Protein AF-A0AAW8KDR7-F1 (afdb_monomer_lite)

pLDDT: mean 73.42, std 15.14, range [41.62, 95.06]

Structure (mmCIF, N/CA/C/O backbone):
data_AF-A0AAW8KDR7-F1
#
_entry.id   AF-A0AAW8KDR7-F1
#
loop_
_atom_site.group_PDB
_atom_site.id
_atom_site.type_symbol
_atom_site.label_atom_id
_atom_site.label_alt_id
_atom_site.label_comp_id
_atom_site.label_asym_id
_atom_site.label_entity_id
_atom_site.label_seq_id
_atom_site.pdbx_PDB_ins_code
_atom_site.Cartn_x
_atom_site.Cartn_y
_atom_site.Cartn_z
_atom_site.occupancy
_atom_site.B_iso_or_equiv
_atom_site.auth_seq_id
_atom_site.auth_comp_id
_atom_site.auth_asym_id
_atom_site.auth_atom_id
_atom_site.pdbx_PDB_model_num
ATOM 1 N N . MET A 1 1 ? 101.278 34.248 -108.897 1.00 68.44 1 MET A N 1
ATOM 2 C CA . MET A 1 1 ? 100.490 33.027 -108.582 1.00 68.44 1 MET A CA 1
ATOM 3 C C . MET A 1 1 ? 100.669 32.519 -107.142 1.00 68.44 1 MET A C 1
ATOM 5 O O . MET A 1 1 ? 99.723 31.972 -106.592 1.00 68.44 1 MET A O 1
ATOM 9 N N . PHE A 1 2 ? 101.834 32.709 -106.505 1.00 77.62 2 PHE A N 1
ATOM 10 C CA . PHE A 1 2 ? 102.120 32.201 -105.149 1.00 77.62 2 PHE A CA 1
ATOM 11 C C . PHE A 1 2 ? 101.282 32.845 -104.025 1.00 77.62 2 PHE A C 1
ATOM 13 O O . PHE A 1 2 ? 100.829 32.147 -103.120 1.00 77.62 2 PHE A O 1
ATOM 20 N N . LEU A 1 3 ? 101.022 34.157 -104.097 1.00 79.62 3 LEU A N 1
ATOM 21 C CA . LEU A 1 3 ? 100.230 34.860 -103.078 1.00 79.62 3 LEU A CA 1
ATOM 22 C C . LEU A 1 3 ? 98.760 34.416 -103.072 1.00 79.62 3 LEU A C 1
ATOM 24 O O . LEU A 1 3 ? 98.174 34.252 -102.009 1.00 79.62 3 LEU A O 1
ATOM 28 N N . LEU A 1 4 ? 98.187 34.146 -104.250 1.00 81.69 4 LEU A N 1
ATOM 29 C CA . LEU A 1 4 ? 96.793 33.717 -104.371 1.00 81.69 4 LEU A CA 1
ATOM 30 C C . LEU A 1 4 ? 96.577 32.315 -103.779 1.00 81.69 4 LEU A C 1
ATOM 32 O O . LEU A 1 4 ? 95.593 32.088 -103.090 1.00 81.69 4 LEU A O 1
ATOM 36 N N . LYS A 1 5 ? 97.533 31.394 -103.970 1.00 83.44 5 LYS A N 1
ATOM 37 C CA . LYS A 1 5 ? 97.490 30.059 -103.347 1.00 83.44 5 LYS A CA 1
ATOM 38 C C . LYS A 1 5 ? 97.593 30.118 -101.822 1.00 83.44 5 LYS A C 1
ATOM 40 O O . LYS A 1 5 ? 96.874 29.390 -101.147 1.00 83.44 5 LYS A O 1
ATOM 45 N N . ASN A 1 6 ? 98.449 30.991 -101.286 1.00 86.50 6 ASN A N 1
ATOM 46 C CA . ASN A 1 6 ? 98.554 31.186 -99.837 1.00 86.50 6 ASN A CA 1
ATOM 47 C C . ASN A 1 6 ? 97.270 31.780 -99.255 1.00 86.50 6 ASN A C 1
ATOM 49 O O . ASN A 1 6 ? 96.796 31.307 -98.229 1.00 86.50 6 ASN A O 1
ATOM 53 N N . LEU A 1 7 ? 96.670 32.755 -99.942 1.00 88.50 7 LEU A N 1
ATOM 54 C CA . LEU A 1 7 ? 95.402 33.340 -99.519 1.00 88.50 7 LEU A CA 1
ATOM 55 C C . LEU A 1 7 ? 94.280 32.295 -99.498 1.00 88.50 7 LEU A C 1
ATOM 57 O O . LEU A 1 7 ? 93.575 32.183 -98.502 1.00 88.50 7 LEU A O 1
ATOM 61 N N . VAL A 1 8 ? 94.164 31.484 -100.554 1.00 88.62 8 VAL A N 1
ATOM 62 C CA . VAL A 1 8 ? 93.176 30.397 -100.621 1.00 88.62 8 VAL A CA 1
ATOM 63 C C . VAL A 1 8 ? 93.403 29.381 -99.502 1.00 88.62 8 VAL A C 1
ATOM 65 O O . VAL A 1 8 ? 92.456 29.020 -98.816 1.00 88.62 8 VAL A O 1
ATOM 68 N N . SER A 1 9 ? 94.649 28.970 -99.252 1.00 87.75 9 SER A N 1
ATOM 69 C CA . SER A 1 9 ? 94.956 28.013 -98.184 1.00 87.75 9 SER A CA 1
ATOM 70 C C . SER A 1 9 ? 94.654 28.564 -96.787 1.00 87.75 9 SER A C 1
ATOM 72 O O . SER A 1 9 ? 94.147 27.824 -95.945 1.00 87.75 9 SER A O 1
ATOM 74 N N . SER A 1 10 ? 94.946 29.844 -96.533 1.00 89.81 10 SER A N 1
ATOM 75 C CA . SER A 1 10 ? 94.610 30.500 -95.265 1.00 89.81 10 SER A CA 1
ATOM 76 C C . SER A 1 10 ? 93.103 30.620 -95.076 1.00 89.81 10 SER A C 1
ATOM 78 O O . SER A 1 10 ? 92.618 30.348 -93.984 1.00 89.81 10 SER A O 1
ATOM 80 N N . ILE A 1 11 ? 92.354 30.960 -96.131 1.00 89.50 11 ILE A N 1
ATOM 81 C CA . ILE A 1 11 ? 90.888 31.016 -96.081 1.00 89.50 11 ILE A CA 1
ATOM 82 C C . ILE A 1 11 ? 90.319 29.629 -95.770 1.00 89.50 11 ILE A C 1
ATOM 84 O O . ILE A 1 11 ? 89.535 29.507 -94.837 1.00 89.50 11 ILE A O 1
ATOM 88 N N . THR A 1 12 ? 90.773 28.576 -96.457 1.00 85.06 12 THR A N 1
ATOM 89 C CA . THR A 1 12 ? 90.331 27.198 -96.187 1.00 85.06 12 THR A CA 1
ATOM 90 C C . THR A 1 12 ? 90.602 26.784 -94.743 1.00 85.06 12 THR A C 1
ATOM 92 O O . THR A 1 12 ? 89.743 26.178 -94.105 1.00 85.06 12 THR A O 1
ATOM 95 N N . LYS A 1 13 ? 91.775 27.137 -94.204 1.00 83.62 13 LYS A N 1
ATOM 96 C CA . LYS A 1 13 ? 92.149 26.804 -92.828 1.00 83.62 13 LYS A CA 1
ATOM 97 C C . LYS A 1 13 ? 91.305 27.559 -91.801 1.00 83.62 13 LYS A C 1
ATOM 99 O O . LYS A 1 13 ? 90.824 26.951 -90.856 1.00 83.62 13 LYS A O 1
ATOM 104 N N . VAL A 1 14 ? 91.049 28.847 -92.030 1.00 83.75 14 VAL A N 1
ATOM 105 C CA . VAL A 1 14 ? 90.146 29.651 -91.191 1.00 83.75 14 VAL A CA 1
ATOM 106 C C . VAL A 1 14 ? 88.727 29.083 -91.226 1.00 83.75 14 VAL A C 1
ATOM 108 O O . VAL A 1 14 ? 88.097 28.958 -90.182 1.00 83.75 14 VAL A O 1
ATOM 111 N N . THR A 1 15 ? 88.230 28.674 -92.395 1.00 73.06 15 THR A N 1
ATOM 112 C CA . THR A 1 15 ? 86.915 28.027 -92.516 1.00 73.06 15 THR A CA 1
ATOM 113 C C . THR A 1 15 ? 86.854 26.707 -91.745 1.00 73.06 15 THR A C 1
ATOM 115 O O . THR A 1 15 ? 85.858 26.438 -91.078 1.00 73.06 15 THR A O 1
ATOM 118 N N . GLN A 1 16 ? 87.915 25.902 -91.797 1.00 74.44 16 GLN A N 1
ATOM 119 C CA . GLN A 1 16 ? 87.994 24.635 -91.074 1.00 74.44 16 GLN A CA 1
ATOM 120 C C . GLN A 1 16 ? 88.066 24.840 -89.552 1.00 74.44 16 GLN A C 1
ATOM 122 O O . GLN A 1 16 ? 87.340 24.180 -88.811 1.00 74.44 16 GLN A O 1
ATOM 127 N N . ASP A 1 17 ? 88.879 25.791 -89.090 1.00 70.31 17 ASP A N 1
ATOM 128 C CA . ASP A 1 17 ? 89.024 26.102 -87.665 1.00 70.31 17 ASP A CA 1
ATOM 129 C C . ASP A 1 17 ? 87.724 26.685 -87.082 1.00 70.31 17 ASP A C 1
ATOM 131 O O . ASP A 1 17 ? 87.308 26.286 -85.994 1.00 70.31 17 ASP A O 1
ATOM 135 N N . LEU A 1 18 ? 87.015 27.549 -87.824 1.00 71.25 18 LEU A N 1
ATOM 136 C CA . LEU A 1 18 ? 85.679 28.015 -87.424 1.00 71.25 18 LEU A CA 1
ATOM 137 C C . LEU A 1 18 ? 84.661 26.867 -87.377 1.00 71.25 18 LEU A C 1
ATOM 139 O O . LEU A 1 18 ? 83.824 26.840 -86.476 1.00 71.25 18 LEU A O 1
ATOM 143 N N . GLY A 1 19 ? 84.747 25.906 -88.302 1.00 62.03 19 GLY A N 1
ATOM 144 C CA . GLY A 1 19 ? 83.915 24.701 -88.282 1.00 62.03 19 GLY A CA 1
ATOM 145 C C . GLY A 1 19 ? 84.126 23.854 -87.023 1.00 62.03 19 GLY A C 1
ATOM 146 O O . GLY A 1 19 ? 83.160 23.372 -86.435 1.00 62.03 19 GLY A O 1
ATOM 147 N N . ASN A 1 20 ? 85.371 23.733 -86.556 1.00 56.41 20 ASN A N 1
ATOM 148 C CA . ASN A 1 20 ? 85.701 22.968 -85.353 1.00 56.41 20 ASN A CA 1
ATOM 149 C C . ASN A 1 20 ? 85.294 23.672 -84.046 1.00 56.41 20 ASN A C 1
ATOM 151 O O . ASN A 1 20 ? 84.849 23.000 -83.119 1.00 56.41 20 ASN A O 1
ATOM 155 N N . VAL A 1 21 ? 85.407 25.003 -83.953 1.00 55.41 21 VAL A N 1
ATOM 156 C CA . VAL A 1 21 ? 85.042 25.770 -82.739 1.00 55.41 21 VAL A CA 1
ATOM 157 C C . VAL A 1 21 ? 83.536 25.737 -82.453 1.00 55.41 21 VAL A C 1
ATOM 159 O O . VAL A 1 21 ? 83.127 25.839 -81.301 1.00 55.41 21 VAL A O 1
ATOM 162 N N . VAL A 1 22 ? 82.700 25.551 -83.476 1.00 57.41 22 VAL A N 1
ATOM 163 C CA . VAL A 1 22 ? 81.239 25.450 -83.320 1.00 57.41 22 VAL A CA 1
ATOM 164 C C . VAL A 1 22 ? 80.814 24.084 -82.755 1.00 57.41 22 VAL A C 1
ATOM 166 O O . VAL A 1 22 ? 79.750 23.969 -82.156 1.00 57.41 22 VAL A O 1
ATOM 169 N N . SER A 1 23 ? 81.662 23.055 -82.838 1.00 48.25 23 SER A N 1
ATOM 170 C CA . SER A 1 23 ? 81.393 21.724 -82.279 1.00 48.25 23 SER A CA 1
ATOM 171 C C . SER A 1 23 ? 81.908 21.591 -80.838 1.00 48.25 23 SER A C 1
ATOM 173 O O . SER A 1 23 ? 82.815 20.804 -80.560 1.00 48.25 23 SER A O 1
ATOM 175 N N . VAL A 1 24 ? 81.332 22.334 -79.892 1.00 45.00 24 VAL A N 1
ATOM 176 C CA . VAL A 1 24 ? 81.567 22.089 -78.457 1.00 45.00 24 VAL A CA 1
ATOM 177 C C . VAL A 1 24 ? 80.438 21.216 -77.918 1.00 45.00 24 VAL A C 1
ATOM 179 O O . VAL A 1 24 ? 79.283 21.620 -77.950 1.00 45.00 24 VAL A O 1
ATOM 182 N N . ASN A 1 25 ? 80.772 20.026 -77.415 1.00 45.34 25 ASN A N 1
ATOM 183 C CA . ASN A 1 25 ? 79.842 19.110 -76.751 1.00 45.34 25 ASN A CA 1
ATOM 184 C C . ASN A 1 25 ? 79.802 19.435 -75.243 1.00 45.34 25 ASN A C 1
ATOM 186 O O . ASN A 1 25 ? 80.758 19.089 -74.541 1.00 45.34 25 ASN A O 1
ATOM 190 N N . PRO A 1 26 ? 78.766 20.110 -74.705 1.00 46.59 26 PRO A N 1
ATOM 191 C CA . PRO A 1 26 ? 78.724 20.419 -73.286 1.00 46.59 26 PRO A CA 1
ATOM 192 C C . PRO A 1 26 ? 78.285 19.170 -72.512 1.00 46.59 26 PRO A C 1
ATOM 194 O O . PRO A 1 26 ? 77.205 18.627 -72.729 1.00 46.59 26 PRO A O 1
ATOM 197 N N . VAL A 1 27 ? 79.127 18.699 -71.594 1.00 41.62 27 VAL A N 1
ATOM 198 C CA . VAL A 1 27 ? 78.755 17.632 -70.657 1.00 41.62 27 VAL A CA 1
ATOM 199 C C . VAL A 1 27 ? 77.904 18.249 -69.547 1.00 41.62 27 VAL A C 1
ATOM 201 O O . VAL A 1 27 ? 78.401 19.076 -68.786 1.00 41.62 27 VAL A O 1
ATOM 204 N N . VAL A 1 28 ? 76.635 17.839 -69.434 1.00 43.94 28 VAL A N 1
ATOM 205 C CA . VAL A 1 28 ? 75.746 18.253 -68.335 1.00 43.94 28 VAL A CA 1
ATOM 206 C C . VAL A 1 28 ? 75.174 17.018 -67.634 1.00 43.94 28 VAL A C 1
ATOM 208 O O . VAL A 1 28 ? 74.498 16.192 -68.243 1.00 43.94 28 VAL A O 1
ATOM 211 N N . ASN A 1 29 ? 75.488 16.885 -66.345 1.00 47.62 29 ASN A N 1
ATOM 212 C CA . ASN A 1 29 ? 75.158 15.743 -65.493 1.00 47.62 29 ASN A CA 1
ATOM 213 C C . ASN A 1 29 ? 73.742 15.881 -64.900 1.00 47.62 29 ASN A C 1
ATOM 215 O O . ASN A 1 29 ? 73.567 16.380 -63.792 1.00 47.62 29 ASN A O 1
ATOM 219 N N . THR A 1 30 ? 72.731 15.445 -65.648 1.00 45.31 30 THR A N 1
ATOM 220 C CA . THR A 1 30 ? 71.416 15.035 -65.120 1.00 45.31 30 THR A CA 1
ATOM 221 C C . THR A 1 30 ? 71.080 13.709 -65.800 1.00 45.31 30 THR A C 1
ATOM 223 O O . THR A 1 30 ? 71.469 13.533 -66.949 1.00 45.31 30 THR A O 1
ATOM 226 N N . GLY A 1 31 ? 70.452 12.754 -65.106 1.00 55.31 31 GLY A N 1
ATOM 227 C CA . GLY A 1 31 ? 70.356 11.320 -65.459 1.00 55.31 31 GLY A CA 1
ATOM 228 C C . GLY A 1 31 ? 69.758 10.911 -66.822 1.00 55.31 31 GLY A C 1
ATOM 229 O O . GLY A 1 31 ? 69.435 9.744 -67.016 1.00 55.31 31 GLY A O 1
ATOM 230 N N . SER A 1 32 ? 69.615 11.821 -67.783 1.00 49.91 32 SER A N 1
ATOM 231 C CA . SER A 1 32 ? 69.577 11.542 -69.220 1.00 49.91 32 SER A CA 1
ATOM 232 C C . SER A 1 32 ? 70.254 12.703 -69.968 1.00 49.91 32 SER A C 1
ATOM 234 O O . SER A 1 32 ? 69.890 13.856 -69.731 1.00 49.91 32 SER A O 1
ATOM 236 N N . PRO A 1 33 ? 71.249 12.450 -70.841 1.00 45.38 33 PRO A N 1
ATOM 237 C CA . PRO A 1 33 ? 71.957 13.518 -71.537 1.00 45.38 33 PRO A CA 1
ATOM 238 C C . PRO A 1 33 ? 71.011 14.258 -72.491 1.00 45.38 33 PRO A C 1
ATOM 240 O O . PRO A 1 33 ? 70.415 13.656 -73.384 1.00 45.38 33 PRO A O 1
ATOM 243 N N . VAL A 1 34 ? 70.900 15.579 -72.329 1.00 52.47 34 VAL A N 1
ATOM 244 C CA . VAL A 1 34 ? 70.293 16.447 -73.344 1.00 52.47 34 VAL A CA 1
ATOM 245 C C . VAL A 1 34 ? 71.303 16.562 -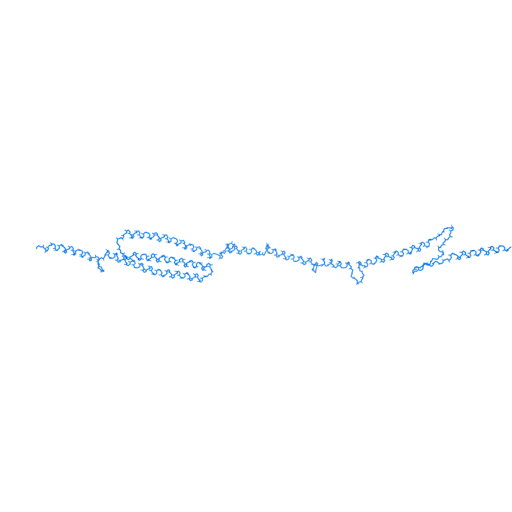74.480 1.00 52.47 34 VAL A C 1
ATOM 247 O O . VAL A 1 34 ? 72.298 17.275 -74.369 1.00 52.47 34 VAL A O 1
ATOM 250 N N . ASN A 1 35 ? 71.074 15.822 -75.562 1.00 50.62 35 ASN A N 1
ATOM 251 C CA . ASN A 1 35 ? 71.860 15.954 -76.780 1.00 50.62 35 ASN A CA 1
ATOM 252 C C . ASN A 1 35 ? 71.531 17.307 -77.429 1.00 50.62 35 ASN A C 1
ATOM 254 O O . ASN A 1 35 ? 70.526 17.437 -78.127 1.00 50.62 35 ASN A O 1
ATOM 258 N N . VAL A 1 36 ? 72.336 18.335 -77.152 1.00 50.62 36 VAL A N 1
ATOM 259 C CA . VAL A 1 36 ? 72.224 19.622 -77.841 1.00 50.62 36 VAL A CA 1
ATOM 260 C C . VAL A 1 36 ? 72.941 19.487 -79.173 1.00 50.62 36 VAL A C 1
ATOM 262 O O . VAL A 1 36 ? 74.154 19.662 -79.267 1.00 50.62 36 VAL A O 1
ATOM 265 N N . ASN A 1 37 ? 72.186 19.141 -80.209 1.00 49.75 37 ASN A N 1
ATOM 266 C CA . ASN A 1 37 ? 72.717 19.136 -81.555 1.00 49.75 37 ASN A CA 1
ATOM 267 C C . ASN A 1 37 ? 72.908 20.590 -82.015 1.00 49.75 37 ASN A C 1
ATOM 269 O O . ASN A 1 37 ? 71.945 21.346 -82.137 1.00 49.75 37 ASN A O 1
ATOM 273 N N . VAL A 1 38 ? 74.151 21.001 -82.276 1.00 49.62 38 VAL A N 1
ATOM 274 C CA . VAL A 1 38 ? 74.481 22.378 -82.698 1.00 49.62 38 VAL A CA 1
ATOM 275 C C . VAL A 1 38 ? 73.825 22.745 -84.041 1.00 49.62 38 VAL A C 1
ATOM 277 O O . VAL A 1 38 ? 73.702 23.922 -84.369 1.00 49.62 38 VAL A O 1
ATOM 280 N N . SER A 1 39 ? 73.311 21.759 -84.788 1.00 52.19 39 SER A N 1
ATOM 281 C CA . SER A 1 39 ? 72.479 21.976 -85.981 1.00 52.19 39 SER A CA 1
ATOM 282 C C . SER A 1 39 ? 71.243 22.848 -85.735 1.00 52.19 39 SER A C 1
ATOM 284 O O . SER A 1 39 ? 70.775 23.494 -86.669 1.00 52.19 39 SER A O 1
ATOM 286 N N . ASP A 1 40 ? 70.720 22.885 -84.506 1.00 45.69 40 ASP A N 1
ATOM 287 C CA . ASP A 1 40 ? 69.496 23.627 -84.179 1.00 45.69 40 ASP A CA 1
ATOM 288 C C . ASP A 1 40 ? 69.758 25.123 -83.907 1.00 45.69 40 ASP A C 1
ATOM 290 O O . ASP A 1 40 ? 68.819 25.906 -83.750 1.00 45.69 40 ASP A O 1
ATOM 294 N N . ILE A 1 41 ? 71.030 25.545 -83.875 1.00 52.69 41 ILE A N 1
ATOM 295 C CA . ILE A 1 41 ? 71.443 26.941 -83.696 1.00 52.69 41 ILE A CA 1
ATOM 296 C C . ILE A 1 41 ? 71.668 27.567 -85.076 1.00 52.69 41 ILE A C 1
ATOM 298 O O . ILE A 1 41 ? 72.771 27.574 -85.620 1.00 52.69 41 ILE A O 1
ATOM 302 N N . ASN A 1 42 ? 70.605 28.123 -85.655 1.00 51.75 42 ASN A N 1
ATOM 303 C CA . ASN A 1 42 ? 70.709 28.885 -86.898 1.00 51.75 42 ASN A CA 1
ATOM 304 C C . ASN A 1 42 ? 71.230 30.302 -86.599 1.00 51.75 42 ASN A C 1
ATOM 306 O O . ASN A 1 42 ? 70.516 31.114 -86.001 1.00 51.75 42 ASN A O 1
ATOM 310 N N . ILE A 1 43 ? 72.468 30.598 -87.003 1.00 54.03 43 ILE A N 1
ATOM 311 C CA . ILE A 1 43 ? 73.058 31.940 -86.916 1.00 54.03 43 ILE A CA 1
ATOM 312 C C . ILE A 1 43 ? 72.895 32.615 -88.278 1.00 54.03 43 ILE A C 1
ATOM 314 O O . ILE A 1 43 ? 73.787 32.581 -89.123 1.00 54.03 43 ILE A O 1
ATOM 318 N N . ALA A 1 44 ? 71.741 33.245 -88.486 1.00 47.34 44 ALA A N 1
ATOM 319 C CA . ALA A 1 44 ? 71.528 34.144 -89.610 1.00 47.34 44 ALA A CA 1
ATOM 320 C C . ALA A 1 44 ? 71.613 35.596 -89.109 1.00 47.34 44 ALA A C 1
ATOM 322 O O . ALA A 1 44 ? 70.863 36.019 -88.231 1.00 47.34 44 ALA A O 1
ATOM 323 N N . ASN A 1 45 ? 72.541 36.365 -89.678 1.00 47.53 45 ASN A N 1
ATOM 324 C CA . ASN A 1 45 ? 72.576 37.832 -89.625 1.00 47.53 45 ASN A CA 1
ATOM 325 C C . ASN A 1 45 ? 72.749 38.450 -88.219 1.00 47.53 45 ASN A C 1
ATOM 327 O O . ASN A 1 45 ? 72.255 39.544 -87.957 1.00 47.53 45 ASN A O 1
ATOM 331 N N . GLY A 1 46 ? 73.467 37.770 -87.317 1.00 48.41 46 GLY A N 1
ATOM 332 C CA . GLY A 1 46 ? 73.755 38.272 -85.965 1.00 48.41 46 GLY A CA 1
ATOM 333 C C . GLY A 1 46 ? 72.653 38.010 -84.935 1.00 48.41 46 GLY A C 1
ATOM 334 O O . GLY A 1 46 ? 72.796 38.425 -83.789 1.00 48.41 46 GLY A O 1
ATOM 335 N N . ASN A 1 47 ? 71.592 37.287 -85.310 1.00 46.44 47 ASN A N 1
ATOM 336 C CA . ASN A 1 47 ? 70.534 36.880 -84.393 1.00 46.44 47 ASN A CA 1
ATOM 337 C C . ASN A 1 47 ? 70.588 35.357 -84.188 1.00 46.44 47 ASN A C 1
ATOM 339 O O . ASN A 1 47 ? 70.412 34.585 -85.130 1.00 46.44 47 ASN A O 1
ATOM 343 N N . VAL A 1 48 ? 70.867 34.915 -82.960 1.00 53.81 48 VAL A N 1
ATOM 344 C CA . VAL A 1 48 ? 70.902 33.488 -82.601 1.00 53.81 48 VAL A CA 1
ATOM 345 C C . VAL A 1 48 ? 69.463 32.989 -82.452 1.00 53.81 48 VAL A C 1
ATOM 347 O O . VAL A 1 48 ? 68.763 33.406 -81.530 1.00 53.81 48 VAL A O 1
ATOM 350 N N . SER A 1 49 ? 69.002 32.090 -83.328 1.00 54.31 49 SER A N 1
ATOM 351 C CA . SER A 1 49 ? 67.700 31.432 -83.139 1.00 54.31 49 SER A CA 1
ATOM 352 C C . SER A 1 49 ? 67.834 30.308 -82.108 1.00 54.31 49 SER A C 1
ATOM 354 O O . SER A 1 49 ? 68.274 29.210 -82.427 1.00 54.31 49 SER A O 1
ATOM 356 N N . THR A 1 50 ? 67.464 30.579 -80.855 1.00 56.56 50 THR A N 1
ATOM 357 C CA . THR A 1 50 ? 67.473 29.607 -79.741 1.00 56.56 50 THR A CA 1
ATOM 358 C C . THR A 1 50 ? 66.168 28.812 -79.622 1.00 56.56 50 THR A C 1
ATOM 360 O O . THR A 1 50 ? 65.944 28.135 -78.621 1.00 56.56 50 THR A O 1
ATOM 363 N N . SER A 1 51 ? 65.292 28.880 -80.630 1.00 58.16 51 SER A N 1
ATOM 364 C CA . SER A 1 51 ? 63.936 28.305 -80.602 1.00 58.16 51 SER A CA 1
ATOM 365 C C . SER A 1 51 ? 63.904 26.800 -80.296 1.00 58.16 51 SER A C 1
ATOM 367 O O . SER A 1 51 ? 63.074 26.368 -79.497 1.00 58.16 51 SER A O 1
ATOM 369 N N . GLY A 1 52 ? 64.846 26.014 -80.834 1.00 63.94 52 GLY A N 1
ATOM 370 C CA . GLY A 1 52 ? 64.986 24.585 -80.519 1.00 63.94 52 GLY A CA 1
ATOM 371 C C . GLY A 1 52 ? 65.414 24.316 -79.069 1.00 63.94 52 GLY A C 1
ATOM 372 O O . GLY A 1 52 ? 64.862 23.439 -78.405 1.00 63.94 52 GLY A O 1
ATOM 373 N N . LEU A 1 53 ? 66.327 25.132 -78.526 1.00 67.62 53 LEU A N 1
ATOM 374 C CA . LEU A 1 53 ? 66.751 25.046 -77.121 1.00 67.62 53 LEU A CA 1
ATOM 375 C C . LEU A 1 53 ? 65.614 25.428 -76.173 1.00 67.62 53 LEU A C 1
ATOM 377 O O . LEU A 1 53 ? 65.372 24.739 -75.184 1.00 67.62 53 LEU A O 1
ATOM 381 N N . LEU A 1 54 ? 64.889 26.499 -76.504 1.00 75.44 54 LEU A N 1
ATOM 382 C CA . LEU A 1 54 ? 63.724 26.947 -75.750 1.00 75.44 54 LEU A CA 1
ATOM 383 C C . LEU A 1 54 ? 62.632 25.868 -75.747 1.00 75.44 54 LEU A C 1
ATOM 385 O O . LEU A 1 54 ? 62.032 25.620 -74.707 1.00 75.44 54 LEU A O 1
ATOM 389 N N . SER A 1 55 ? 62.435 25.172 -76.872 1.00 72.69 55 SER A N 1
ATOM 390 C CA . SER A 1 55 ? 61.512 24.037 -76.989 1.00 72.69 55 SER A CA 1
ATOM 391 C C . SER A 1 55 ? 61.928 22.845 -76.117 1.00 72.69 55 SER A C 1
ATOM 393 O O . SER A 1 55 ? 61.084 22.257 -75.442 1.00 72.69 55 SER A O 1
ATOM 395 N N . ASN A 1 56 ? 63.220 22.504 -76.062 1.00 76.44 56 ASN A N 1
ATOM 396 C CA . ASN A 1 56 ? 63.718 21.410 -75.218 1.00 76.44 56 ASN A CA 1
ATOM 397 C C . ASN A 1 56 ? 63.636 21.734 -73.721 1.00 76.44 56 ASN A C 1
ATOM 399 O O . ASN A 1 56 ? 63.228 20.883 -72.927 1.00 76.44 56 ASN A O 1
ATOM 403 N N . VAL A 1 57 ? 63.982 22.963 -73.327 1.00 80.75 57 VAL A N 1
ATOM 404 C CA . VAL A 1 57 ? 63.833 23.432 -71.941 1.00 80.75 57 VAL A CA 1
ATOM 405 C C . VAL A 1 57 ? 62.360 23.450 -71.552 1.00 80.75 57 VAL A C 1
ATOM 407 O O . VAL A 1 57 ? 62.014 22.929 -70.495 1.00 80.75 57 VAL A O 1
ATOM 410 N N . LEU A 1 58 ? 61.486 23.974 -72.416 1.00 85.56 58 LEU A N 1
ATOM 411 C CA . LEU A 1 58 ? 60.048 24.001 -72.170 1.00 85.56 58 LEU A CA 1
ATOM 412 C C . LEU A 1 58 ? 59.489 22.584 -72.035 1.00 85.56 58 LEU A C 1
ATOM 414 O O . LEU A 1 58 ? 58.808 22.306 -71.060 1.00 85.56 58 LEU A O 1
ATOM 418 N N . SER A 1 59 ? 59.857 21.666 -72.930 1.00 79.81 59 SER A N 1
ATOM 419 C CA . SER A 1 59 ? 59.487 20.250 -72.834 1.00 79.81 59 SER A CA 1
ATOM 420 C C . SER A 1 59 ? 59.968 19.619 -71.521 1.00 79.81 59 SER A C 1
ATOM 422 O O . SER A 1 59 ? 59.200 18.955 -70.829 1.00 79.81 59 SER A O 1
ATOM 424 N N . THR A 1 60 ? 61.212 19.878 -71.110 1.00 84.81 60 THR A N 1
ATOM 425 C CA . THR A 1 60 ? 61.779 19.357 -69.852 1.00 84.81 60 THR A CA 1
ATOM 426 C C . THR A 1 60 ? 61.058 19.911 -68.623 1.00 84.81 60 THR A C 1
ATOM 428 O O . THR A 1 60 ? 60.719 19.151 -67.716 1.00 84.81 60 THR A O 1
ATOM 431 N N . VAL A 1 61 ? 60.780 21.218 -68.594 1.00 86.44 61 VAL A N 1
ATOM 432 C CA . VAL A 1 61 ? 60.014 21.872 -67.523 1.00 86.44 61 VAL A CA 1
ATOM 433 C C . VAL A 1 61 ? 58.590 21.331 -67.491 1.00 86.44 61 VAL A C 1
ATOM 435 O O . VAL A 1 61 ? 58.124 20.929 -66.430 1.00 86.44 61 VAL A O 1
ATOM 438 N N . THR A 1 62 ? 57.919 21.239 -68.640 1.00 86.88 62 THR A N 1
ATOM 439 C CA . THR A 1 62 ? 56.569 20.677 -68.755 1.00 86.88 62 THR A CA 1
ATOM 440 C C . THR A 1 62 ? 56.532 19.240 -68.259 1.00 86.88 62 THR A C 1
ATOM 442 O O . THR A 1 62 ? 55.647 18.904 -67.477 1.00 86.88 62 THR A O 1
ATOM 445 N N . ASN A 1 63 ? 57.500 18.404 -68.636 1.00 81.69 63 ASN A N 1
ATOM 446 C CA . ASN A 1 63 ? 57.586 17.026 -68.167 1.00 81.69 63 ASN A CA 1
ATOM 447 C C . ASN A 1 63 ? 57.845 16.964 -66.660 1.00 81.69 63 ASN A C 1
ATOM 449 O O . ASN A 1 63 ? 57.139 16.244 -65.961 1.00 81.69 63 ASN A O 1
ATOM 453 N N . THR A 1 64 ? 58.795 17.742 -66.143 1.00 85.25 64 THR A N 1
ATOM 454 C CA . THR A 1 64 ? 59.144 17.752 -64.713 1.00 85.25 64 THR A CA 1
ATOM 455 C C . THR A 1 64 ? 57.970 18.216 -63.857 1.00 85.25 64 THR A C 1
ATOM 457 O O . THR A 1 64 ? 57.616 17.551 -62.887 1.00 85.25 64 THR A O 1
ATOM 460 N N . VAL A 1 65 ? 57.329 19.323 -64.239 1.00 88.31 65 VAL A N 1
ATOM 461 C CA . VAL A 1 65 ? 56.148 19.855 -63.550 1.00 88.31 65 VAL A CA 1
ATOM 462 C C . VAL A 1 65 ? 54.990 18.869 -63.651 1.00 88.31 65 VAL A C 1
ATOM 464 O O . VAL A 1 65 ? 54.379 18.554 -62.636 1.00 88.31 65 VAL A O 1
ATOM 467 N N . SER A 1 66 ? 54.730 18.308 -64.837 1.00 87.06 66 SER A N 1
ATOM 468 C CA . SER A 1 66 ? 53.660 17.320 -65.010 1.00 87.06 66 SER A CA 1
ATOM 469 C C . SER A 1 66 ? 53.881 16.104 -64.117 1.00 87.06 66 SER A C 1
ATOM 471 O O . SER A 1 66 ? 52.964 15.717 -63.404 1.00 87.06 66 SER A O 1
ATOM 473 N N . HIS A 1 67 ? 55.085 15.531 -64.078 1.00 85.69 67 HIS A N 1
ATOM 474 C CA . HIS A 1 67 ? 55.370 14.340 -63.271 1.00 85.69 67 HIS A CA 1
ATOM 475 C C . HIS A 1 67 ? 55.375 14.632 -61.767 1.00 85.69 67 HIS A C 1
ATOM 477 O O . HIS A 1 67 ? 54.792 13.872 -60.999 1.00 85.69 67 HIS A O 1
ATOM 483 N N . ALA A 1 68 ? 55.980 15.740 -61.330 1.00 86.44 68 ALA A N 1
ATOM 484 C CA . ALA A 1 68 ? 56.026 16.095 -59.914 1.00 86.44 68 ALA A CA 1
ATOM 485 C C . ALA A 1 68 ? 54.628 16.415 -59.366 1.00 86.44 68 ALA A C 1
ATOM 487 O O . ALA A 1 68 ? 54.246 15.928 -58.303 1.00 86.44 68 ALA A O 1
ATOM 488 N N . THR A 1 69 ? 53.836 17.200 -60.101 1.00 85.25 69 THR A N 1
AT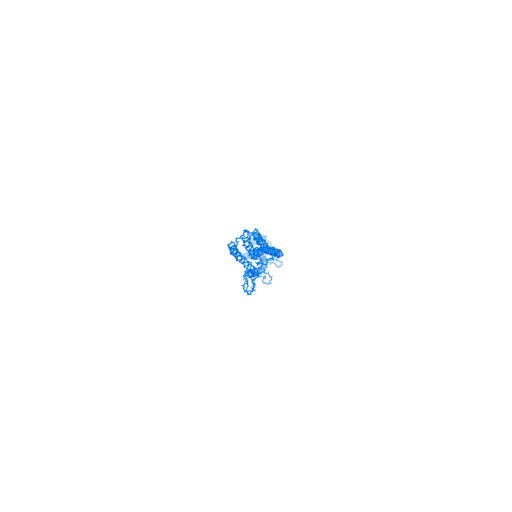OM 489 C CA . THR A 1 69 ? 52.488 17.571 -59.665 1.00 85.25 69 THR A CA 1
ATOM 490 C C . THR A 1 69 ? 51.531 16.384 -59.726 1.00 85.25 69 THR A C 1
ATOM 492 O O . THR A 1 69 ? 50.783 16.171 -58.776 1.00 85.25 69 THR A O 1
ATOM 495 N N . THR A 1 70 ? 51.562 15.576 -60.791 1.00 88.12 70 THR A N 1
ATOM 496 C CA . THR A 1 70 ? 50.685 14.394 -60.885 1.00 88.12 70 THR A CA 1
ATOM 497 C C . THR A 1 70 ? 51.047 13.320 -59.862 1.00 88.12 70 THR A C 1
ATOM 499 O O . THR A 1 70 ? 50.138 12.728 -59.289 1.00 88.12 70 THR A O 1
ATOM 502 N N . GLY A 1 71 ? 52.338 13.125 -59.568 1.00 85.94 71 GLY A N 1
ATOM 503 C CA . GLY A 1 71 ? 52.803 12.218 -58.518 1.00 85.94 71 GLY A CA 1
ATOM 504 C C . GLY A 1 71 ? 52.301 12.626 -57.133 1.00 85.94 71 GLY A C 1
ATOM 505 O O . GLY A 1 71 ? 51.634 11.839 -56.473 1.00 85.94 71 GLY A O 1
ATOM 506 N N . LEU A 1 72 ? 52.510 13.886 -56.732 1.00 89.56 72 LEU A N 1
ATOM 507 C CA . LEU A 1 72 ? 52.041 14.391 -55.434 1.00 89.56 72 LEU A CA 1
ATOM 508 C C . LEU A 1 72 ? 50.515 14.333 -55.292 1.00 89.56 72 LEU A C 1
ATOM 510 O O . LEU A 1 72 ? 50.002 13.962 -54.238 1.00 89.56 72 LEU A O 1
ATOM 514 N N . VAL A 1 73 ? 49.777 14.693 -56.347 1.00 90.31 73 VAL A N 1
ATOM 515 C CA . VAL A 1 73 ? 48.310 14.599 -56.344 1.00 90.31 73 VAL A CA 1
ATOM 516 C C . VAL A 1 73 ? 47.870 13.142 -56.229 1.00 90.31 73 VAL A C 1
ATOM 518 O O . VAL A 1 73 ? 46.971 12.849 -55.447 1.00 90.31 73 VAL A O 1
ATOM 521 N N . SER A 1 74 ? 48.514 12.224 -56.953 1.00 88.00 74 SER A N 1
ATOM 522 C CA . SER A 1 74 ? 48.228 10.791 -56.873 1.00 88.00 74 SER A CA 1
ATOM 523 C C . SER A 1 74 ? 48.506 10.227 -55.480 1.00 88.00 74 SER A C 1
ATOM 525 O O . SER A 1 74 ? 47.710 9.432 -54.988 1.00 88.00 74 SER A O 1
ATOM 527 N N . ASP A 1 75 ? 49.582 10.659 -54.825 1.00 86.94 75 ASP A N 1
ATOM 528 C CA . ASP A 1 75 ? 49.914 10.238 -53.464 1.00 86.94 75 ASP A CA 1
ATOM 529 C C . ASP A 1 75 ? 48.872 10.746 -52.463 1.00 86.94 75 ASP A C 1
ATOM 531 O O . ASP A 1 75 ? 48.322 9.962 -51.693 1.00 86.94 75 ASP A O 1
ATOM 535 N N . VAL A 1 76 ? 48.522 12.037 -52.509 1.00 87.75 76 VAL A N 1
ATOM 536 C CA . VAL A 1 76 ? 47.483 12.613 -51.637 1.00 87.75 76 VAL A CA 1
ATOM 537 C C . VAL A 1 76 ? 46.143 11.918 -51.861 1.00 87.75 76 VAL A C 1
ATOM 539 O O . VAL A 1 76 ? 45.506 11.491 -50.897 1.00 87.75 76 VAL A O 1
ATOM 542 N N . VAL A 1 77 ? 45.731 11.741 -53.117 1.00 87.38 77 VAL A N 1
ATOM 543 C CA . VAL A 1 77 ? 44.509 11.002 -53.452 1.00 87.38 77 VAL A CA 1
ATOM 544 C C . VAL A 1 77 ? 44.601 9.582 -52.904 1.00 87.38 77 VAL A C 1
ATOM 546 O O . VAL A 1 77 ? 43.711 9.178 -52.169 1.00 87.38 77 VAL A O 1
ATOM 549 N N . GLY A 1 78 ? 45.704 8.870 -53.135 1.00 84.62 78 GLY A N 1
ATOM 550 C CA . GLY A 1 78 ? 45.931 7.518 -52.630 1.00 84.62 78 GLY A CA 1
ATOM 551 C C . GLY A 1 78 ? 45.876 7.413 -51.104 1.00 84.62 78 GLY A C 1
ATOM 552 O O . GLY A 1 78 ? 45.313 6.451 -50.586 1.00 84.62 78 GLY A O 1
ATOM 553 N N . THR A 1 79 ? 46.376 8.408 -50.366 1.00 85.94 79 THR A N 1
ATOM 554 C CA . THR A 1 79 ? 46.261 8.439 -48.896 1.00 85.94 79 THR A CA 1
ATOM 555 C C . THR A 1 79 ? 44.824 8.655 -48.416 1.00 85.94 79 THR A C 1
ATOM 557 O O . THR A 1 79 ? 44.410 8.048 -47.430 1.00 85.94 79 THR A O 1
ATOM 560 N N . VAL A 1 80 ? 44.043 9.489 -49.111 1.00 86.38 80 VAL A N 1
ATOM 561 C CA . VAL A 1 80 ? 42.664 9.832 -48.728 1.00 86.38 80 VAL A CA 1
ATOM 562 C C . VAL A 1 80 ? 41.677 8.744 -49.159 1.00 86.38 80 VAL A C 1
ATOM 564 O O . VAL A 1 80 ? 40.817 8.341 -48.375 1.00 86.38 80 VAL A O 1
ATOM 567 N N . THR A 1 81 ? 41.800 8.248 -50.391 1.00 84.31 81 THR A N 1
ATOM 568 C CA . THR A 1 81 ? 40.899 7.249 -50.985 1.00 84.31 81 THR A CA 1
ATOM 569 C C . THR A 1 81 ? 41.331 5.815 -50.710 1.00 84.31 81 THR A C 1
ATOM 571 O O . THR A 1 81 ? 40.535 4.895 -50.882 1.00 84.31 81 THR A O 1
ATOM 574 N N . GLY A 1 82 ? 42.570 5.608 -50.267 1.00 77.38 82 GLY A N 1
ATOM 575 C CA . GLY A 1 82 ? 43.179 4.291 -50.132 1.00 77.38 82 GLY A CA 1
ATOM 576 C C . GLY A 1 82 ? 43.675 3.721 -51.439 1.00 77.38 82 GLY A C 1
ATOM 577 O O . GLY A 1 82 ? 43.110 3.951 -52.508 1.00 77.38 82 GLY A O 1
ATOM 578 N N . THR A 1 83 ? 44.686 2.874 -51.316 1.00 71.31 83 THR A N 1
ATOM 579 C CA . THR A 1 83 ? 45.040 1.875 -52.322 1.00 71.31 83 THR A CA 1
ATOM 580 C C . THR A 1 83 ? 44.329 0.558 -51.993 1.00 71.31 83 THR A C 1
ATOM 582 O O . THR A 1 83 ? 44.052 0.266 -50.824 1.00 71.31 83 THR A O 1
ATOM 585 N N . ALA A 1 84 ? 43.996 -0.241 -53.011 1.00 65.44 84 ALA A N 1
ATOM 586 C CA . ALA A 1 84 ? 43.323 -1.527 -52.824 1.00 65.44 84 ALA A CA 1
ATOM 587 C C . ALA A 1 84 ? 44.099 -2.414 -51.826 1.00 65.44 84 ALA A C 1
ATOM 589 O O . ALA A 1 84 ? 45.265 -2.726 -52.053 1.00 65.44 84 ALA A O 1
ATOM 590 N N . GLY A 1 85 ? 43.457 -2.796 -50.715 1.00 64.12 85 GLY A N 1
ATOM 591 C CA . GLY A 1 85 ? 44.066 -3.599 -49.643 1.00 64.12 85 GLY A CA 1
ATOM 592 C C . GLY A 1 85 ? 44.564 -2.816 -48.419 1.00 64.12 85 GLY A C 1
ATOM 593 O O . GLY A 1 85 ? 45.018 -3.439 -47.463 1.00 64.12 85 GLY A O 1
ATOM 594 N N . SER A 1 86 ? 44.446 -1.483 -48.403 1.00 68.50 86 SER A N 1
ATOM 595 C CA . SER A 1 86 ? 44.731 -0.635 -47.232 1.00 68.50 86 SER A CA 1
ATOM 596 C C . SER A 1 86 ? 43.450 -0.038 -46.632 1.00 68.50 86 SER A C 1
ATOM 598 O O . SER A 1 86 ? 42.458 0.174 -47.331 1.00 68.50 86 SER A O 1
ATOM 600 N N . THR A 1 87 ? 43.439 0.236 -45.324 1.00 69.69 87 THR A N 1
ATOM 601 C CA . THR A 1 87 ? 42.327 0.946 -44.673 1.00 69.69 87 THR A CA 1
ATOM 602 C C . THR A 1 87 ? 42.422 2.437 -44.980 1.00 69.69 87 THR A C 1
ATOM 604 O O . THR A 1 87 ? 43.327 3.107 -44.483 1.00 69.69 87 THR A O 1
ATOM 607 N N . ASN A 1 88 ? 41.494 2.964 -45.781 1.00 80.88 88 ASN A N 1
ATOM 608 C CA . ASN A 1 88 ? 41.450 4.390 -46.089 1.00 80.88 88 ASN A CA 1
ATOM 609 C C . ASN A 1 88 ? 40.642 5.193 -45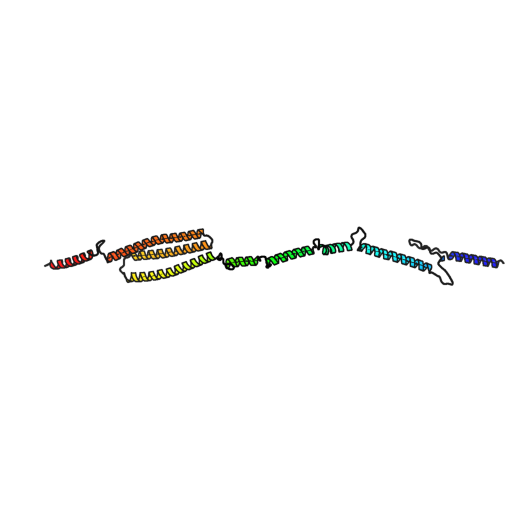.051 1.00 80.88 88 ASN A C 1
ATOM 611 O O . ASN A 1 88 ? 39.640 4.687 -44.534 1.00 80.88 88 ASN A O 1
ATOM 615 N N . PRO A 1 89 ? 41.042 6.441 -44.736 1.00 84.94 89 PRO A N 1
ATOM 616 C CA . PRO A 1 89 ? 40.350 7.274 -43.749 1.00 84.94 89 PRO A CA 1
ATOM 617 C C . PRO A 1 89 ? 38.871 7.514 -44.075 1.00 84.94 89 PRO A C 1
ATOM 619 O O . PRO A 1 89 ? 38.034 7.514 -43.170 1.00 84.94 89 PRO A O 1
ATOM 622 N N . LEU A 1 90 ? 38.531 7.670 -45.360 1.00 86.56 90 LEU A N 1
ATOM 623 C CA . LEU A 1 90 ? 37.147 7.870 -45.803 1.00 86.56 90 LEU A CA 1
ATOM 624 C C . LEU A 1 90 ? 36.259 6.654 -45.521 1.00 86.56 90 LEU A C 1
ATOM 626 O O . LEU A 1 90 ? 35.093 6.815 -45.177 1.00 86.56 90 LEU A O 1
ATOM 630 N N . GLY A 1 91 ? 36.805 5.448 -45.609 1.00 81.81 91 GLY A N 1
ATOM 631 C CA . GLY A 1 91 ? 36.149 4.183 -45.320 1.00 81.81 91 GLY A CA 1
ATOM 632 C C . GLY A 1 91 ? 35.912 4.027 -43.827 1.00 81.81 91 GLY A C 1
ATOM 633 O O . GLY A 1 91 ? 34.818 3.650 -43.429 1.00 81.81 91 GLY A O 1
ATOM 634 N N . THR A 1 92 ? 36.872 4.422 -42.985 1.00 83.25 92 THR A N 1
ATOM 635 C CA . THR A 1 92 ? 36.671 4.490 -41.528 1.00 83.25 92 THR A CA 1
ATOM 636 C C . THR A 1 92 ? 35.556 5.468 -41.164 1.00 83.25 92 THR A C 1
ATOM 638 O O . THR A 1 92 ? 34.659 5.108 -40.405 1.00 83.25 92 THR A O 1
ATOM 641 N N . ILE A 1 93 ? 35.555 6.677 -41.736 1.00 85.31 93 ILE A N 1
ATOM 642 C CA . ILE A 1 93 ? 34.488 7.666 -41.510 1.00 85.31 93 ILE A CA 1
ATOM 643 C C . ILE A 1 93 ? 33.146 7.133 -42.019 1.00 85.31 93 ILE A C 1
ATOM 645 O O . ILE A 1 93 ? 32.151 7.215 -41.308 1.00 85.31 93 ILE A O 1
ATOM 649 N N . THR A 1 94 ? 33.118 6.532 -43.209 1.00 82.62 94 THR A N 1
ATOM 650 C CA . THR A 1 94 ? 31.907 5.938 -43.792 1.00 82.62 94 THR A CA 1
ATOM 651 C C . THR A 1 94 ? 31.386 4.786 -42.940 1.00 82.62 94 THR A C 1
ATOM 653 O O . THR A 1 94 ? 30.182 4.679 -42.754 1.00 82.62 94 THR A O 1
ATOM 656 N N . ASN A 1 95 ? 32.261 3.969 -42.354 1.00 81.00 95 ASN A N 1
ATOM 657 C CA . ASN A 1 95 ? 31.881 2.887 -41.447 1.00 81.00 95 ASN A CA 1
ATOM 658 C C . ASN A 1 95 ? 31.355 3.418 -40.108 1.00 81.00 95 ASN A C 1
ATOM 660 O O . ASN A 1 95 ? 30.371 2.899 -39.596 1.00 81.00 95 ASN A O 1
ATOM 664 N N . VAL A 1 96 ? 31.966 4.463 -39.541 1.00 83.25 96 VAL A N 1
ATOM 665 C CA . VAL A 1 96 ? 31.497 5.097 -38.295 1.00 83.25 96 VAL A CA 1
ATOM 666 C C . VAL A 1 96 ? 30.151 5.784 -38.511 1.00 83.25 96 VAL A C 1
ATOM 668 O O . VAL A 1 96 ? 29.212 5.560 -37.748 1.00 83.25 96 VAL A O 1
ATOM 671 N N . VAL A 1 97 ? 30.031 6.581 -39.575 1.00 82.12 97 VAL A N 1
ATOM 672 C CA . VAL A 1 97 ? 28.776 7.235 -39.960 1.00 82.12 97 VAL A CA 1
ATOM 673 C C . VAL A 1 97 ? 27.734 6.183 -40.309 1.00 82.12 97 VAL A C 1
ATOM 675 O O . VAL A 1 97 ? 26.621 6.278 -39.821 1.00 82.12 97 VAL A O 1
ATOM 678 N N . GLY A 1 98 ? 28.094 5.151 -41.070 1.00 77.00 98 GLY A N 1
ATOM 679 C CA . GLY A 1 98 ? 27.236 4.018 -41.409 1.00 77.00 98 GLY A CA 1
ATOM 680 C C . GLY A 1 98 ? 26.830 3.175 -40.199 1.00 77.00 98 GLY A C 1
ATOM 681 O O . GLY A 1 98 ? 25.733 2.643 -40.184 1.00 77.00 98 GLY A O 1
ATOM 682 N N . GLY A 1 99 ? 27.639 3.093 -39.144 1.00 75.25 99 GLY A N 1
ATOM 683 C CA . GLY A 1 99 ? 27.239 2.486 -37.871 1.00 75.25 99 GLY A CA 1
ATOM 684 C C . GLY A 1 99 ? 26.260 3.370 -37.094 1.00 75.25 99 GLY A C 1
ATOM 685 O O . GLY A 1 99 ? 25.270 2.885 -36.546 1.00 75.25 99 GLY A O 1
ATOM 686 N N . LEU A 1 100 ? 26.494 4.685 -37.098 1.00 76.44 100 LEU A N 1
ATOM 687 C CA . LEU A 1 100 ? 25.627 5.673 -36.457 1.00 76.44 100 LEU A CA 1
ATOM 688 C C . LEU A 1 100 ? 24.259 5.785 -37.160 1.00 76.44 100 LEU A C 1
ATOM 690 O O . LEU A 1 100 ? 23.230 5.828 -36.481 1.00 76.44 100 LEU A O 1
ATOM 694 N N . THR A 1 101 ? 24.244 5.789 -38.499 1.00 71.75 101 THR A N 1
ATOM 695 C CA . THR A 1 101 ? 23.052 5.958 -39.351 1.00 71.75 101 THR A CA 1
ATOM 696 C C . THR A 1 101 ? 22.420 4.640 -39.797 1.00 71.75 101 THR A C 1
ATOM 698 O O . THR A 1 101 ? 21.206 4.568 -39.932 1.00 71.75 101 THR A O 1
ATOM 701 N N . GLY A 1 102 ? 23.204 3.586 -40.020 1.00 60.44 102 GLY A N 1
ATOM 702 C CA . GLY A 1 102 ? 22.761 2.281 -40.533 1.00 60.44 102 GLY A CA 1
ATOM 703 C C . GLY A 1 102 ? 22.280 1.311 -39.457 1.00 60.44 102 GLY A C 1
ATOM 704 O O . GLY A 1 102 ? 21.645 0.304 -39.762 1.00 60.44 102 GLY A O 1
ATOM 705 N N . GLY A 1 103 ? 22.451 1.640 -38.178 1.00 55.91 103 GLY A N 1
ATOM 706 C CA . GLY A 1 103 ? 21.800 0.904 -37.097 1.00 55.91 103 GLY A CA 1
ATOM 707 C C . GLY A 1 103 ? 20.268 1.077 -37.039 1.00 55.91 103 GLY A C 1
ATOM 708 O O . GLY A 1 103 ? 19.634 0.624 -36.090 1.00 55.91 103 GLY A O 1
ATOM 709 N N . VAL A 1 104 ? 19.634 1.701 -38.034 1.00 55.66 104 VAL A N 1
ATOM 710 C CA . VAL A 1 104 ? 18.165 1.755 -38.142 1.00 55.66 104 VAL A CA 1
ATOM 711 C C . VAL A 1 104 ? 17.579 0.373 -38.485 1.00 55.66 104 VAL A C 1
ATOM 713 O O . VAL A 1 104 ? 16.432 0.102 -38.150 1.00 55.66 104 VAL A O 1
ATOM 716 N N . THR A 1 105 ? 18.374 -0.548 -39.047 1.00 59.22 105 THR A N 1
ATOM 717 C CA . THR A 1 105 ? 17.954 -1.944 -39.297 1.00 59.22 105 THR A CA 1
ATOM 718 C C . THR A 1 105 ? 18.693 -2.980 -38.440 1.00 59.22 105 THR A C 1
ATOM 720 O O . THR A 1 105 ? 18.393 -4.166 -38.535 1.00 59.22 105 THR A O 1
ATOM 723 N N . GLY A 1 106 ? 19.646 -2.554 -37.598 1.00 57.81 106 GLY A N 1
ATOM 724 C CA . GLY A 1 106 ? 20.562 -3.444 -36.868 1.00 57.81 106 GLY A CA 1
ATOM 725 C C . GLY A 1 106 ? 21.085 -2.901 -35.534 1.00 57.81 106 GLY A C 1
ATOM 726 O O . GLY A 1 106 ? 22.223 -3.177 -35.176 1.00 57.81 106 GLY A O 1
ATOM 727 N N . GLY A 1 107 ? 20.279 -2.120 -34.807 1.00 63.25 107 GLY A N 1
ATOM 728 C CA . GLY A 1 107 ? 20.604 -1.661 -33.452 1.00 63.25 107 GLY A CA 1
ATOM 729 C C . GLY A 1 107 ? 21.632 -0.529 -33.408 1.00 63.25 107 GLY A C 1
ATOM 730 O O . GLY A 1 107 ? 22.740 -0.701 -32.912 1.00 63.25 107 GLY A O 1
ATOM 731 N N . SER A 1 108 ? 21.258 0.655 -33.897 1.00 67.50 108 SER A N 1
ATOM 732 C CA . SER A 1 108 ? 22.025 1.886 -33.673 1.00 67.50 108 SER A CA 1
ATOM 733 C C . SER A 1 108 ? 22.130 2.118 -32.165 1.00 67.50 108 SER A C 1
ATOM 735 O O . SER A 1 108 ? 21.132 1.922 -31.461 1.00 67.50 108 SER A O 1
ATOM 737 N N . PRO A 1 109 ? 23.272 2.607 -31.652 1.00 70.19 109 PRO A N 1
ATOM 738 C CA . PRO A 1 109 ? 23.380 3.072 -30.269 1.00 70.19 109 PRO A CA 1
ATOM 739 C C . PRO A 1 109 ? 22.262 4.058 -29.892 1.00 70.19 109 PRO A C 1
ATOM 741 O O . PRO A 1 109 ? 21.757 4.041 -28.771 1.00 70.19 109 PRO A O 1
ATOM 744 N N . VAL A 1 110 ? 21.814 4.865 -30.862 1.00 77.75 110 VAL A N 1
ATOM 745 C CA . VAL A 1 110 ? 20.691 5.797 -30.704 1.00 77.75 110 VAL A CA 1
ATOM 746 C C . VAL A 1 110 ? 19.362 5.051 -30.580 1.00 77.75 110 VAL A C 1
ATOM 748 O O . VAL A 1 110 ? 18.560 5.396 -29.723 1.00 77.75 110 VAL A O 1
ATOM 751 N N . GLY A 1 111 ? 19.144 3.993 -31.365 1.00 75.38 111 GLY A N 1
ATOM 752 C CA . GLY A 1 111 ? 17.942 3.156 -31.270 1.00 75.38 111 GLY A CA 1
ATOM 753 C C . GLY A 1 111 ? 17.840 2.420 -29.930 1.00 75.38 111 GLY A C 1
ATOM 754 O O . GLY A 1 111 ? 16.761 2.356 -29.344 1.00 75.38 111 GLY A O 1
ATOM 755 N N . GLY A 1 112 ? 18.969 1.939 -29.398 1.00 79.38 112 GLY A N 1
ATOM 756 C CA . GLY A 1 112 ? 19.039 1.380 -28.045 1.00 79.38 112 GLY A CA 1
ATOM 757 C C . GLY A 1 112 ? 18.659 2.406 -26.974 1.00 79.38 112 GLY A C 1
ATOM 758 O O . GLY A 1 112 ? 17.847 2.109 -26.098 1.00 79.38 112 GLY A O 1
ATOM 759 N N . LEU A 1 113 ? 19.171 3.636 -27.085 1.00 82.88 113 LEU A N 1
ATOM 760 C CA . LEU A 1 113 ? 18.811 4.733 -26.186 1.00 82.88 113 LEU A CA 1
ATOM 761 C C . LEU A 1 113 ? 17.331 5.124 -26.311 1.00 82.88 113 LEU A C 1
ATOM 763 O O . LEU A 1 113 ? 16.665 5.295 -25.295 1.00 82.88 113 LEU A O 1
ATOM 767 N N . THR A 1 114 ? 16.785 5.207 -27.527 1.00 82.88 114 THR A N 1
ATOM 768 C CA . THR A 1 114 ? 15.353 5.456 -27.753 1.00 82.88 114 THR A CA 1
ATOM 769 C C . THR A 1 114 ? 14.491 4.361 -27.129 1.00 82.88 114 THR A C 1
ATOM 771 O O . THR A 1 114 ? 13.469 4.675 -26.527 1.00 82.88 114 THR A O 1
ATOM 774 N N . ASN A 1 115 ? 14.910 3.094 -27.204 1.00 84.06 115 ASN A N 1
ATOM 775 C CA . ASN A 1 115 ? 14.198 1.984 -26.574 1.00 84.06 115 ASN A CA 1
ATOM 776 C C . ASN A 1 115 ? 14.229 2.071 -25.037 1.00 84.06 115 ASN A C 1
ATOM 778 O O . ASN A 1 115 ? 13.200 1.899 -24.390 1.00 84.06 115 ASN A O 1
ATOM 782 N N . VAL A 1 116 ? 15.384 2.399 -24.446 1.00 87.94 116 VAL A N 1
ATOM 783 C CA . VAL A 1 116 ? 15.509 2.621 -22.993 1.00 87.94 116 VAL A CA 1
ATOM 784 C C . VAL A 1 116 ? 14.643 3.797 -22.544 1.00 87.94 116 VAL A C 1
ATOM 786 O O . VAL A 1 116 ? 13.890 3.667 -21.582 1.00 87.94 116 VAL A O 1
ATOM 789 N N . ILE A 1 117 ? 14.699 4.924 -23.259 1.00 89.44 117 ILE A N 1
ATOM 790 C CA . ILE A 1 117 ? 13.869 6.101 -22.974 1.00 89.44 117 ILE A CA 1
ATOM 791 C C . ILE A 1 117 ? 12.385 5.746 -23.107 1.00 89.44 117 ILE A C 1
ATOM 793 O O . ILE A 1 117 ? 11.616 6.056 -22.207 1.00 89.44 117 ILE A O 1
ATOM 797 N N . GLY A 1 118 ? 11.984 5.035 -24.164 1.00 85.69 118 GLY A N 1
ATOM 798 C CA . GLY A 1 118 ? 10.610 4.567 -24.351 1.00 85.69 118 GLY A CA 1
ATOM 799 C C . GLY A 1 118 ? 10.135 3.653 -23.218 1.00 85.69 118 GLY A C 1
ATOM 800 O O . GLY A 1 118 ? 9.020 3.817 -22.728 1.00 85.69 118 GLY A O 1
ATOM 801 N N . GLY A 1 119 ? 10.997 2.751 -22.738 1.00 85.56 119 GLY A N 1
ATOM 802 C CA . GLY A 1 119 ? 10.722 1.900 -21.579 1.00 85.56 119 GLY A CA 1
ATOM 803 C C . GLY A 1 119 ? 10.546 2.696 -20.283 1.00 85.56 119 GLY A C 1
ATOM 804 O O . GLY A 1 119 ? 9.586 2.468 -19.551 1.00 85.56 119 GLY A O 1
ATOM 805 N N . VAL A 1 120 ? 11.419 3.673 -20.021 1.00 87.31 120 VAL A N 1
ATOM 806 C CA . VAL A 1 120 ? 11.319 4.562 -18.851 1.00 87.31 120 VAL A CA 1
ATOM 807 C C . VAL A 1 120 ? 10.068 5.439 -18.931 1.00 87.31 120 VAL A C 1
ATOM 809 O O . VAL A 1 120 ? 9.335 5.536 -17.952 1.00 87.31 120 VAL A O 1
ATOM 812 N N . THR A 1 121 ? 9.764 6.029 -20.088 1.00 84.06 121 THR A N 1
ATOM 813 C CA . THR A 1 121 ? 8.537 6.808 -20.303 1.00 84.06 121 THR A CA 1
ATOM 814 C C . THR A 1 121 ? 7.288 5.943 -20.147 1.00 84.06 121 THR A C 1
ATOM 816 O O . THR A 1 121 ? 6.323 6.395 -19.539 1.00 84.06 121 THR A O 1
ATOM 819 N N . GLY A 1 122 ? 7.305 4.697 -20.628 1.00 79.88 122 GLY A N 1
ATOM 820 C CA . GLY A 1 122 ? 6.214 3.741 -20.437 1.00 79.88 122 GLY A CA 1
ATOM 821 C C . GLY A 1 122 ? 6.017 3.356 -18.969 1.00 79.88 122 GLY A C 1
ATOM 822 O O . GLY A 1 122 ? 4.890 3.367 -18.481 1.00 79.88 122 GLY A O 1
ATOM 823 N N . ALA A 1 123 ? 7.104 3.089 -18.241 1.00 79.19 123 ALA A N 1
ATOM 824 C CA . ALA A 1 123 ? 7.060 2.798 -16.809 1.00 79.19 123 ALA A CA 1
ATOM 825 C C . ALA A 1 123 ? 6.546 3.999 -16.000 1.00 79.19 123 ALA A C 1
ATOM 827 O O . ALA A 1 123 ? 5.654 3.845 -15.169 1.00 79.19 123 ALA A O 1
ATOM 828 N N . ILE A 1 124 ? 7.048 5.206 -16.285 1.00 80.06 124 ILE A N 1
ATOM 829 C CA . ILE A 1 124 ? 6.577 6.447 -15.659 1.00 80.06 124 ILE A CA 1
ATOM 830 C C . ILE A 1 124 ? 5.106 6.693 -16.002 1.00 80.06 124 ILE A C 1
ATOM 832 O O . ILE A 1 124 ? 4.335 6.991 -15.100 1.00 80.06 124 ILE A O 1
ATOM 836 N N . GLY A 1 125 ? 4.694 6.510 -17.259 1.00 72.50 125 GLY A N 1
ATOM 837 C CA . GLY A 1 125 ? 3.295 6.619 -17.683 1.00 72.50 125 GLY A CA 1
ATOM 838 C C . GLY A 1 125 ? 2.380 5.603 -16.994 1.00 72.50 125 GLY A C 1
ATOM 839 O O . GLY A 1 125 ? 1.250 5.926 -16.641 1.00 72.50 125 GLY A O 1
ATOM 840 N N . GLY A 1 126 ? 2.876 4.393 -16.725 1.00 71.38 126 GLY A N 1
ATOM 841 C CA . GLY A 1 126 ? 2.177 3.400 -15.905 1.00 71.38 126 GLY A CA 1
ATOM 842 C C . GLY A 1 126 ? 1.989 3.852 -14.453 1.00 71.38 126 GLY A C 1
ATOM 843 O O . GLY A 1 126 ? 0.940 3.603 -13.864 1.00 71.38 126 GLY A O 1
ATOM 844 N N . VAL A 1 127 ? 2.967 4.569 -13.892 1.00 69.69 127 VAL A N 1
ATOM 845 C CA . VAL A 1 127 ? 2.912 5.127 -12.529 1.00 69.69 127 VAL A CA 1
ATOM 846 C C . VAL A 1 127 ? 2.083 6.415 -12.454 1.00 69.69 127 VAL A C 1
ATOM 848 O O . VAL A 1 127 ? 1.449 6.666 -11.439 1.00 69.69 127 VAL A O 1
ATOM 851 N N . THR A 1 128 ? 2.042 7.245 -13.497 1.00 67.62 128 THR A N 1
ATOM 852 C CA . THR A 1 128 ? 1.271 8.503 -13.495 1.00 67.62 128 THR A CA 1
ATOM 853 C C . THR A 1 128 ? -0.169 8.352 -13.990 1.00 67.62 128 THR A C 1
ATOM 855 O O . THR A 1 128 ? -0.942 9.301 -13.883 1.00 67.62 128 THR A O 1
ATOM 858 N N . GLY A 1 129 ? -0.567 7.159 -14.440 1.00 61.72 129 GLY A N 1
ATOM 859 C CA . GLY A 1 129 ? -1.941 6.845 -14.833 1.00 61.72 129 GLY A CA 1
ATOM 860 C C . GLY A 1 129 ? -2.144 6.850 -16.346 1.00 61.72 129 GLY A C 1
ATOM 861 O O . GLY A 1 129 ? -2.763 7.750 -16.907 1.00 61.72 129 GLY A O 1
ATOM 862 N N . GLY A 1 130 ? -1.654 5.807 -17.014 1.00 57.75 130 GLY A N 1
ATOM 863 C CA . GLY A 1 130 ? -2.080 5.454 -18.365 1.00 57.75 130 GLY A CA 1
ATOM 864 C C . GLY A 1 130 ? -3.505 4.895 -18.349 1.00 57.75 130 GLY A C 1
ATOM 865 O O . GLY A 1 130 ? -3.854 4.107 -17.475 1.00 57.75 130 GLY A O 1
ATOM 866 N N . ALA A 1 131 ? -4.312 5.284 -19.338 1.00 55.19 131 ALA A N 1
ATOM 867 C CA . ALA A 1 131 ? -5.773 5.145 -19.429 1.00 55.19 131 ALA A CA 1
ATOM 868 C C . ALA A 1 131 ? -6.400 3.736 -19.263 1.00 55.19 131 ALA A C 1
ATOM 870 O O . ALA A 1 131 ? -7.612 3.598 -19.403 1.00 55.19 131 ALA A O 1
ATOM 871 N N . THR A 1 132 ? -5.630 2.687 -18.974 1.00 60.59 132 THR A N 1
ATOM 872 C CA . THR A 1 132 ? -6.138 1.313 -18.799 1.00 60.59 132 THR A CA 1
ATOM 873 C C . THR A 1 132 ? -5.428 0.512 -17.703 1.00 60.59 132 THR A C 1
ATOM 875 O O . THR A 1 132 ? -5.755 -0.655 -17.507 1.00 60.59 132 THR A O 1
ATOM 878 N N . GLY A 1 133 ? -4.453 1.092 -16.997 1.00 57.03 133 GLY A N 1
ATOM 879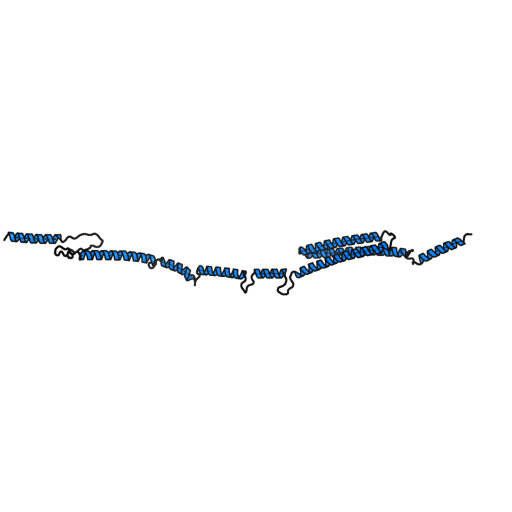 C CA . GLY A 1 133 ? -3.745 0.436 -15.898 1.00 57.03 133 GLY A CA 1
ATOM 880 C C . GLY A 1 133 ? -3.972 1.222 -14.620 1.00 57.03 133 GLY A C 1
ATOM 881 O O . GLY A 1 133 ? -3.636 2.402 -14.568 1.00 57.03 133 GLY A O 1
ATOM 882 N N . SER A 1 134 ? -4.562 0.590 -13.607 1.00 61.41 134 SER A N 1
ATOM 883 C CA . SER A 1 134 ? -4.723 1.187 -12.282 1.00 61.41 134 SER A CA 1
ATOM 884 C C . SER A 1 134 ? -3.374 1.731 -11.810 1.00 61.41 134 SER A C 1
ATOM 886 O O . SER A 1 134 ? -2.447 0.954 -11.565 1.00 61.41 134 SER A O 1
ATOM 888 N N . ASN A 1 135 ? -3.253 3.059 -11.733 1.00 69.62 135 ASN A N 1
ATOM 889 C CA . ASN A 1 135 ? -2.096 3.716 -11.141 1.00 69.62 135 ASN A CA 1
ATOM 890 C C . ASN A 1 135 ? -1.898 3.109 -9.740 1.00 69.62 135 ASN A C 1
ATOM 892 O O . ASN A 1 135 ? -2.854 3.137 -8.964 1.00 69.62 135 ASN A O 1
ATOM 896 N N . PRO A 1 136 ? -0.706 2.599 -9.380 1.00 74.75 136 PRO A N 1
ATOM 897 C CA . PRO A 1 136 ? -0.443 2.084 -8.038 1.00 74.75 136 PRO A CA 1
ATOM 898 C C . PRO A 1 136 ? -0.848 3.060 -6.923 1.00 74.75 136 PRO A C 1
ATOM 900 O O . PRO A 1 136 ? -1.360 2.638 -5.891 1.00 74.75 136 PRO A O 1
ATOM 903 N N . VAL A 1 137 ? -0.691 4.369 -7.146 1.00 78.38 137 VAL A N 1
ATOM 904 C CA . VAL A 1 137 ? -1.132 5.428 -6.225 1.00 78.38 137 VAL A CA 1
ATOM 905 C C . VAL A 1 137 ? -2.658 5.527 -6.168 1.00 78.38 137 VAL A C 1
ATOM 907 O O . VAL A 1 137 ? -3.209 5.726 -5.090 1.00 78.38 137 VAL A O 1
ATOM 910 N N . GLY A 1 138 ? -3.344 5.346 -7.298 1.00 73.12 138 GLY A N 1
ATOM 911 C CA . GLY A 1 138 ? -4.804 5.230 -7.358 1.00 73.12 138 GLY A CA 1
ATOM 912 C C . GLY A 1 138 ? -5.296 4.018 -6.572 1.00 73.12 138 GLY A C 1
ATOM 913 O O . GLY A 1 138 ? -6.096 4.180 -5.666 1.00 73.12 138 GLY A O 1
ATOM 914 N N . THR A 1 139 ? -4.709 2.839 -6.799 1.00 76.44 139 THR A N 1
ATOM 915 C CA . THR A 1 139 ? -5.024 1.616 -6.044 1.00 76.44 139 THR A CA 1
ATOM 916 C C . THR A 1 139 ? -4.790 1.787 -4.544 1.00 76.44 139 THR A C 1
ATOM 918 O O . THR A 1 139 ? -5.615 1.367 -3.741 1.00 76.44 139 THR A O 1
ATOM 921 N N . VAL A 1 140 ? -3.685 2.419 -4.137 1.00 78.44 140 VAL A N 1
ATOM 922 C CA . VAL A 1 140 ? -3.416 2.710 -2.720 1.00 78.44 140 VAL A CA 1
ATOM 923 C C . VAL A 1 140 ? -4.436 3.704 -2.166 1.00 78.44 140 VAL A C 1
ATOM 925 O O . VAL A 1 140 ? -4.920 3.510 -1.056 1.00 78.44 140 VAL A O 1
ATOM 928 N N . THR A 1 141 ? -4.812 4.725 -2.936 1.00 76.19 141 THR A N 1
ATOM 929 C CA . THR A 1 141 ? -5.848 5.691 -2.540 1.00 76.19 141 THR A CA 1
ATOM 930 C C . THR A 1 141 ? -7.213 5.015 -2.408 1.00 76.19 141 THR A C 1
ATOM 932 O O . THR A 1 141 ? -7.914 5.275 -1.436 1.00 76.19 141 THR A O 1
ATOM 935 N N . ASP A 1 142 ? -7.559 4.092 -3.306 1.00 75.38 142 ASP A N 1
ATOM 936 C CA . ASP A 1 142 ? -8.797 3.311 -3.265 1.00 75.38 142 ASP A CA 1
ATOM 937 C C . ASP A 1 142 ? -8.809 2.328 -2.089 1.00 75.38 142 ASP A C 1
ATOM 939 O O . ASP A 1 142 ? -9.828 2.184 -1.418 1.00 75.38 142 ASP A O 1
ATOM 943 N N . ILE A 1 143 ? -7.679 1.682 -1.776 1.00 80.00 143 ILE A N 1
ATOM 944 C CA . ILE A 1 143 ? -7.540 0.823 -0.589 1.00 80.00 143 ILE A CA 1
ATOM 945 C C . ILE A 1 143 ? -7.692 1.659 0.682 1.00 80.00 143 ILE A C 1
ATOM 947 O O . ILE A 1 143 ? -8.472 1.301 1.563 1.00 80.00 143 ILE A O 1
ATOM 951 N N . ILE A 1 144 ? -6.977 2.783 0.779 1.00 79.81 144 ILE A N 1
ATOM 952 C CA . ILE A 1 144 ? -7.046 3.680 1.937 1.00 79.81 144 ILE A CA 1
ATOM 953 C C . ILE A 1 144 ? -8.469 4.218 2.088 1.00 79.81 144 ILE A C 1
ATOM 955 O O . ILE A 1 144 ? -9.022 4.138 3.182 1.00 79.81 144 ILE A O 1
ATOM 959 N N . GLY A 1 145 ? -9.084 4.702 1.008 1.00 74.25 145 GLY A N 1
ATOM 960 C CA . GLY A 1 145 ? -10.467 5.178 0.965 1.00 74.25 145 GLY A CA 1
ATOM 961 C C . GLY A 1 145 ? -11.490 4.084 1.275 1.00 74.25 145 GLY A C 1
ATOM 962 O O . GLY A 1 145 ? -12.473 4.338 1.962 1.00 74.25 145 GLY A O 1
ATOM 963 N N . GLY A 1 146 ? -11.247 2.843 0.859 1.00 72.50 146 GLY A N 1
ATOM 964 C CA . GLY A 1 146 ? -12.088 1.692 1.188 1.00 72.50 146 GLY A CA 1
ATOM 965 C C . GLY A 1 146 ? -12.015 1.306 2.667 1.00 72.50 146 GLY A C 1
ATOM 966 O O . GLY A 1 146 ? -13.047 1.066 3.293 1.00 72.50 146 GLY A O 1
ATOM 967 N N . VAL A 1 147 ? -10.813 1.306 3.252 1.00 74.25 147 VAL A N 1
ATOM 968 C CA . VAL A 1 147 ? -10.584 1.003 4.676 1.00 74.25 147 VAL A CA 1
ATOM 969 C C . VAL A 1 147 ? -11.108 2.123 5.577 1.00 74.25 147 VAL A C 1
ATOM 971 O O . VAL A 1 147 ? -11.798 1.849 6.557 1.00 74.25 147 VAL A O 1
ATOM 974 N N . THR A 1 148 ? -10.819 3.383 5.245 1.00 70.75 148 THR A N 1
ATOM 975 C CA . THR A 1 148 ? -11.251 4.544 6.043 1.00 70.75 148 THR A CA 1
ATOM 976 C C . THR A 1 148 ? -12.699 4.944 5.786 1.00 70.75 148 THR A C 1
ATOM 978 O O . THR A 1 148 ? -13.319 5.551 6.655 1.00 70.75 148 THR A O 1
ATOM 981 N N . GLY A 1 149 ? -13.253 4.599 4.623 1.00 60.91 149 GLY A N 1
ATOM 982 C CA . GLY A 1 149 ? -14.478 5.215 4.128 1.00 60.91 149 GLY A CA 1
ATOM 983 C C . GLY A 1 149 ? -15.533 4.281 3.556 1.00 60.91 149 GLY A C 1
ATOM 984 O O . GLY A 1 149 ? -16.581 4.798 3.210 1.00 60.91 149 GLY A O 1
ATOM 985 N N . GLY A 1 150 ? -15.335 2.961 3.440 1.00 61.56 150 GLY A N 1
ATOM 986 C CA . GLY A 1 150 ? -16.380 1.982 3.074 1.00 61.56 150 GLY A CA 1
ATOM 987 C C . GLY A 1 150 ? -17.204 2.221 1.791 1.00 61.56 150 GLY A C 1
ATOM 988 O O . GLY A 1 150 ? -18.004 1.372 1.425 1.00 61.56 150 GLY A O 1
ATOM 989 N N . VAL A 1 151 ? -17.067 3.332 1.073 1.00 57.09 151 VAL A N 1
ATOM 990 C CA . VAL A 1 151 ? -18.076 3.777 0.109 1.00 57.09 151 VAL A CA 1
ATOM 991 C C . VAL A 1 151 ? -17.394 4.365 -1.112 1.00 57.09 151 VAL A C 1
ATOM 993 O O . VAL A 1 151 ? -17.221 5.570 -1.246 1.00 57.09 151 VAL A O 1
ATOM 996 N N . VAL A 1 152 ? -17.103 3.486 -2.065 1.00 55.31 152 VAL A N 1
ATOM 997 C CA . VAL A 1 152 ? -17.399 3.793 -3.474 1.00 55.31 152 VAL A CA 1
ATOM 998 C C . VAL A 1 152 ? -18.224 2.671 -4.134 1.00 55.31 152 VAL A C 1
ATOM 1000 O O . VAL A 1 152 ? -18.434 2.685 -5.340 1.00 55.31 152 VAL A O 1
ATOM 1003 N N . GLY A 1 153 ? -18.742 1.693 -3.368 1.00 53.19 153 GLY A N 1
ATOM 1004 C CA . GLY A 1 153 ? -19.361 0.497 -3.964 1.00 53.19 153 GLY A CA 1
ATOM 1005 C C . GLY A 1 153 ? -20.284 -0.346 -3.077 1.00 53.19 153 GLY A C 1
ATOM 1006 O O . GLY A 1 153 ? -20.352 -1.552 -3.276 1.00 53.19 153 GLY A O 1
ATOM 1007 N N . GLY A 1 154 ? -20.987 0.241 -2.103 1.00 55.50 154 GLY A N 1
ATOM 1008 C CA . GLY A 1 154 ? -22.095 -0.442 -1.409 1.00 55.50 154 GLY A CA 1
ATOM 1009 C C . GLY A 1 154 ? -21.726 -1.581 -0.442 1.00 55.50 154 GLY A C 1
ATOM 1010 O O . GLY A 1 154 ? -22.619 -2.299 -0.000 1.00 55.50 154 GLY A O 1
ATOM 1011 N N . GLY A 1 155 ? -20.448 -1.751 -0.092 1.00 58.59 155 GLY A N 1
ATOM 1012 C CA . GLY A 1 155 ? -20.006 -2.669 0.965 1.00 58.59 155 GLY A CA 1
ATOM 1013 C C . GLY A 1 155 ? -19.932 -1.982 2.332 1.00 58.59 155 GLY A C 1
ATOM 1014 O O . GLY A 1 155 ? -19.671 -0.788 2.422 1.00 58.59 155 GLY A O 1
ATOM 1015 N N . THR A 1 156 ? -20.145 -2.717 3.423 1.00 60.88 156 THR A N 1
ATOM 1016 C CA . THR A 1 156 ? -19.861 -2.208 4.774 1.00 60.88 156 THR A CA 1
ATOM 1017 C C . THR A 1 156 ? -18.351 -2.036 4.944 1.00 60.88 156 THR A C 1
ATOM 1019 O O . THR A 1 156 ? -17.606 -2.961 4.619 1.00 60.88 156 THR A O 1
ATOM 1022 N N . SER A 1 157 ? -17.894 -0.887 5.463 1.00 71.00 157 SER A N 1
ATOM 1023 C CA . SER A 1 157 ? -16.475 -0.682 5.801 1.00 71.00 157 SER A CA 1
ATOM 1024 C C . SER A 1 157 ? -15.950 -1.870 6.624 1.00 71.00 157 SER A C 1
ATOM 1026 O O . SER A 1 157 ? -16.647 -2.304 7.546 1.00 71.00 157 SER A O 1
ATOM 1028 N N . PRO A 1 158 ? -14.728 -2.374 6.372 1.00 72.50 158 PRO A N 1
ATOM 1029 C CA . PRO A 1 158 ? -14.093 -3.368 7.238 1.00 72.50 158 PRO A CA 1
ATOM 1030 C C . PRO A 1 158 ? -13.995 -2.916 8.704 1.00 72.50 158 PRO A C 1
ATOM 1032 O O . PRO A 1 158 ? -13.850 -3.748 9.595 1.00 72.50 158 PRO A O 1
ATOM 1035 N N . LEU A 1 159 ? -14.099 -1.605 8.959 1.00 76.44 159 LEU A N 1
ATOM 1036 C CA . LEU A 1 159 ? -14.109 -1.010 10.292 1.00 76.44 159 LEU A CA 1
ATOM 1037 C C . LEU A 1 159 ? -15.507 -0.970 10.938 1.00 76.44 159 LEU A C 1
ATOM 1039 O O . LEU A 1 159 ? -15.617 -0.691 12.129 1.00 76.44 159 LEU A O 1
ATOM 1043 N N . ALA A 1 160 ? -16.579 -1.279 10.201 1.00 77.50 160 ALA A N 1
ATOM 1044 C CA . ALA A 1 160 ? -17.948 -1.279 10.722 1.00 77.50 160 ALA A CA 1
ATOM 1045 C C . ALA A 1 160 ? -18.138 -2.169 11.970 1.00 77.50 160 ALA A C 1
ATOM 1047 O O . ALA A 1 160 ? -18.781 -1.708 12.913 1.00 77.50 160 ALA A O 1
ATOM 1048 N N . PRO A 1 161 ? -17.551 -3.383 12.064 1.00 80.44 161 PRO A N 1
ATOM 1049 C CA . PRO A 1 161 ? -17.616 -4.178 13.290 1.00 80.44 161 PRO A CA 1
ATOM 1050 C C . PRO A 1 161 ? -16.993 -3.463 14.496 1.00 80.44 161 PRO A C 1
ATOM 1052 O O . PRO A 1 161 ? -17.557 -3.503 15.585 1.00 80.44 161 PRO A O 1
ATOM 1055 N N . VAL A 1 162 ? -15.869 -2.764 14.300 1.00 83.19 162 VAL A N 1
ATOM 1056 C CA . VAL A 1 162 ? -15.185 -2.009 15.364 1.00 83.19 162 VAL A CA 1
ATOM 1057 C C . VAL A 1 162 ? -16.034 -0.818 15.806 1.00 83.19 162 VAL A C 1
ATOM 1059 O O . VAL A 1 162 ? -16.222 -0.613 17.001 1.00 83.19 162 VAL A O 1
ATOM 1062 N N . VAL A 1 163 ? -16.605 -0.070 14.857 1.00 82.50 163 VAL A N 1
ATOM 1063 C CA . VAL A 1 163 ? -17.503 1.058 15.154 1.00 82.50 163 VAL A CA 1
ATOM 1064 C C . VAL A 1 163 ? -18.738 0.590 15.926 1.00 82.50 163 VAL A C 1
ATOM 1066 O O . VAL A 1 163 ? -19.109 1.222 16.911 1.00 82.50 163 VAL A O 1
ATOM 1069 N N . ASN A 1 164 ? -19.333 -0.543 15.545 1.00 82.81 164 ASN A N 1
ATOM 1070 C CA . ASN A 1 164 ? -20.488 -1.107 16.245 1.00 82.81 164 ASN A CA 1
ATOM 1071 C C . ASN A 1 164 ? -20.153 -1.516 17.686 1.00 82.81 164 ASN A C 1
ATOM 1073 O O . ASN A 1 164 ? -20.941 -1.252 18.590 1.00 82.81 164 ASN A O 1
ATOM 1077 N N . VAL A 1 165 ? -18.984 -2.125 17.919 1.00 87.56 165 VAL A N 1
ATOM 1078 C CA . VAL A 1 165 ? -18.524 -2.474 19.275 1.00 87.56 165 VAL A CA 1
ATOM 1079 C C . VAL A 1 165 ? -18.289 -1.217 20.115 1.00 87.56 165 VAL A C 1
ATOM 1081 O O . VAL A 1 165 ? -18.737 -1.162 21.258 1.00 87.56 165 VAL A O 1
ATOM 1084 N N . VAL A 1 166 ? -17.641 -0.190 19.555 1.00 88.88 166 VAL A N 1
ATOM 1085 C CA . VAL A 1 166 ? -17.418 1.090 20.250 1.00 88.88 166 VAL A CA 1
ATOM 1086 C C . VAL A 1 166 ? -18.745 1.764 20.593 1.00 88.88 166 VAL A C 1
ATOM 1088 O O . VAL A 1 166 ? -18.928 2.192 21.730 1.00 88.88 166 VAL A O 1
ATOM 1091 N N . GLN A 1 167 ? -19.691 1.807 19.654 1.00 90.19 167 GLN A N 1
ATOM 1092 C CA . GLN A 1 167 ? -21.013 2.381 19.893 1.00 90.19 167 GLN A CA 1
ATOM 1093 C C . GLN A 1 167 ? -21.775 1.601 20.969 1.00 90.19 167 GLN A C 1
ATOM 1095 O O . GLN A 1 167 ? -22.281 2.203 21.908 1.00 90.19 167 GLN A O 1
ATOM 1100 N N . SER A 1 168 ? -21.763 0.267 20.908 1.00 86.88 168 SER A N 1
ATOM 1101 C CA . SER A 1 168 ? -22.368 -0.571 21.945 1.00 86.88 168 SER A CA 1
ATOM 1102 C C . SER A 1 168 ? -21.729 -0.342 23.318 1.00 86.88 168 SER A C 1
ATOM 1104 O O . SER A 1 168 ? -22.435 -0.349 24.323 1.00 86.88 168 SER A O 1
ATOM 1106 N N . GLY A 1 169 ? -20.412 -0.125 23.383 1.00 84.94 169 GLY A N 1
ATOM 1107 C CA . GLY A 1 169 ? -19.719 0.221 24.625 1.00 84.94 169 GLY A CA 1
ATOM 1108 C C . GLY A 1 169 ? -20.155 1.577 25.188 1.00 84.94 169 GLY A C 1
ATOM 1109 O O . GLY A 1 169 ? -20.346 1.709 26.397 1.00 84.94 169 GLY A O 1
ATOM 1110 N N . ILE A 1 170 ? -20.373 2.569 24.320 1.00 92.06 170 ILE A N 1
ATOM 1111 C CA . ILE A 1 170 ? -20.914 3.882 24.697 1.00 92.06 170 ILE A CA 1
ATOM 1112 C C . ILE A 1 170 ? -22.346 3.744 25.221 1.00 92.06 170 ILE A C 1
ATOM 1114 O O . ILE A 1 170 ? -22.665 4.323 26.258 1.00 92.06 170 ILE A O 1
ATOM 1118 N N . ASP A 1 171 ? -23.185 2.952 24.558 1.00 91.06 171 ASP A N 1
ATOM 1119 C CA . ASP A 1 171 ? -24.571 2.725 24.974 1.00 91.06 171 ASP A CA 1
ATOM 1120 C C . ASP A 1 171 ? -24.628 2.072 26.367 1.00 91.06 171 ASP A C 1
ATOM 1122 O O . ASP A 1 171 ? -25.403 2.489 27.229 1.00 91.06 171 ASP A O 1
ATOM 1126 N N . VAL A 1 172 ? -23.748 1.096 26.633 1.00 89.81 172 VAL A N 1
ATOM 1127 C CA . VAL A 1 172 ? -23.591 0.491 27.967 1.00 89.81 172 VAL A CA 1
ATOM 1128 C C . VAL A 1 172 ? -23.140 1.529 28.995 1.00 89.81 172 VAL A C 1
ATOM 1130 O O . VAL A 1 172 ? -23.697 1.576 30.091 1.00 89.81 172 VAL A O 1
ATOM 1133 N N . LEU A 1 173 ? -22.170 2.386 28.660 1.00 90.88 173 LEU A N 1
ATOM 1134 C CA . LEU A 1 173 ? -21.673 3.422 29.569 1.00 90.88 173 LEU A CA 1
ATOM 1135 C C . LEU A 1 173 ? -22.760 4.452 29.920 1.00 90.88 173 LEU A C 1
ATOM 1137 O O . LEU A 1 173 ? -22.906 4.814 31.087 1.00 90.88 173 LEU A O 1
ATOM 1141 N N . GLN A 1 174 ? -23.574 4.855 28.943 1.00 92.31 174 GLN A N 1
ATOM 1142 C CA . GLN A 1 174 ? -24.752 5.698 29.173 1.00 92.31 174 GLN A CA 1
ATOM 1143 C C . GLN A 1 174 ? -25.809 4.977 30.021 1.00 92.31 174 GLN A C 1
ATOM 1145 O O . GLN A 1 174 ? -26.412 5.575 30.914 1.00 92.31 174 GLN A O 1
ATOM 1150 N N . GLY A 1 175 ? -25.995 3.672 29.803 1.00 91.06 175 GLY A N 1
ATOM 1151 C CA . GLY A 1 175 ? -26.832 2.822 30.647 1.00 91.06 175 GLY A CA 1
ATOM 1152 C C . GLY A 1 175 ? -26.380 2.843 32.109 1.00 91.06 175 GLY A C 1
ATOM 1153 O O . GLY A 1 175 ? -27.190 3.104 32.998 1.00 91.06 175 GLY A O 1
ATOM 1154 N N . VAL A 1 176 ? -25.082 2.666 32.365 1.00 89.12 176 VAL A N 1
ATOM 1155 C CA . VAL A 1 176 ? -24.486 2.746 33.710 1.00 89.12 176 VAL A CA 1
ATOM 1156 C C . VAL A 1 176 ? -24.663 4.137 34.328 1.00 89.12 176 VAL A C 1
ATOM 1158 O O . VAL A 1 176 ? -24.958 4.249 35.518 1.00 89.12 176 VAL A O 1
ATOM 1161 N N . GLU A 1 177 ? -24.536 5.205 33.540 1.00 90.06 177 GLU A N 1
ATOM 1162 C CA . GLU A 1 177 ? -24.748 6.578 34.011 1.00 90.06 177 GLU A CA 1
ATOM 1163 C C . GLU A 1 177 ? -26.210 6.839 34.415 1.00 90.06 177 GLU A C 1
ATOM 1165 O O . GLU A 1 177 ? -26.482 7.414 35.475 1.00 90.06 177 GLU A O 1
ATOM 1170 N N . SER A 1 178 ? -27.166 6.333 33.631 1.00 91.94 178 SER A N 1
ATOM 1171 C CA . SER A 1 178 ? -28.589 6.392 33.980 1.00 91.94 178 SER A CA 1
ATOM 1172 C C . SER A 1 178 ? -28.910 5.564 35.232 1.00 91.94 178 SER A C 1
ATOM 1174 O O . SER A 1 178 ? -29.636 6.023 36.120 1.00 91.94 178 SER A O 1
ATOM 1176 N N . LEU A 1 179 ? -28.294 4.384 35.361 1.00 88.00 179 LEU A N 1
ATOM 1177 C CA . LEU A 1 179 ? -28.464 3.490 36.501 1.00 88.00 179 LEU A CA 1
ATOM 1178 C C . LEU A 1 179 ? -27.914 4.110 37.787 1.00 88.00 179 LEU A C 1
ATOM 1180 O O . LEU A 1 179 ? -28.585 4.053 38.817 1.00 88.00 179 LEU A O 1
ATOM 1184 N N . LYS A 1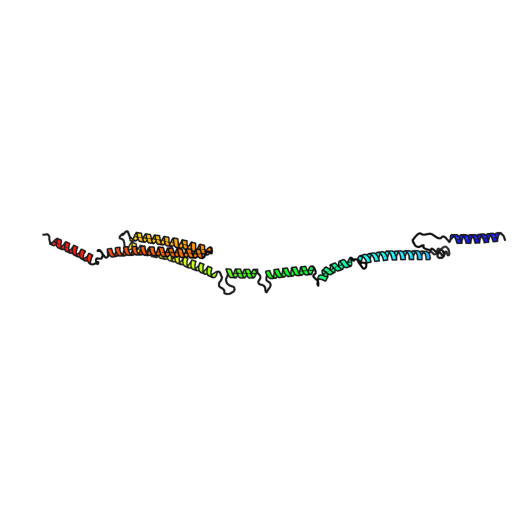 180 ? -26.742 4.760 37.728 1.00 88.25 180 LYS A N 1
ATOM 1185 C CA . LYS A 1 180 ? -26.181 5.521 38.856 1.00 88.25 180 LYS A CA 1
ATOM 1186 C C . LYS A 1 180 ? -27.213 6.514 39.393 1.00 88.25 180 LYS A C 1
ATOM 1188 O O . LYS A 1 180 ? -27.486 6.529 40.591 1.00 88.25 180 LYS A O 1
ATOM 1193 N N . THR A 1 181 ? -27.801 7.319 38.511 1.00 88.75 181 THR A N 1
ATOM 1194 C CA . THR A 1 181 ? -28.800 8.328 38.889 1.00 88.75 181 THR A CA 1
ATOM 1195 C C . THR A 1 181 ? -30.054 7.686 39.488 1.00 88.75 181 THR A C 1
ATOM 1197 O O . THR A 1 181 ? -30.565 8.160 40.503 1.00 88.75 181 THR A O 1
ATOM 1200 N N . SER A 1 182 ? -30.524 6.571 38.917 1.00 92.88 182 SER A N 1
ATOM 1201 C CA . SER A 1 182 ? -31.682 5.836 39.438 1.00 92.88 182 SER A CA 1
ATOM 1202 C C . SER A 1 182 ? -31.433 5.272 40.836 1.00 92.88 182 SER A C 1
ATOM 1204 O O . SER A 1 182 ? -32.274 5.455 41.708 1.00 92.88 182 SER A O 1
ATOM 1206 N N . ILE A 1 183 ? -30.289 4.623 41.076 1.00 84.31 183 ILE A N 1
ATOM 1207 C CA . ILE A 1 183 ? -29.947 4.047 42.386 1.00 84.31 183 ILE A CA 1
ATOM 1208 C C . ILE A 1 183 ? -29.867 5.141 43.451 1.00 84.31 183 ILE A C 1
ATOM 1210 O O . ILE A 1 183 ? -30.387 4.956 44.546 1.00 84.31 183 ILE A O 1
ATOM 1214 N N . ILE A 1 184 ? -29.264 6.290 43.130 1.00 87.50 184 ILE A N 1
ATOM 1215 C CA . ILE A 1 184 ? -29.184 7.428 44.057 1.00 87.50 184 ILE A CA 1
ATOM 1216 C C . ILE A 1 184 ? -30.588 7.927 44.413 1.00 87.50 184 ILE A C 1
ATOM 1218 O O . ILE A 1 184 ? -30.907 8.060 45.592 1.00 87.50 184 ILE A O 1
ATOM 1222 N N . ASN A 1 185 ? -31.445 8.155 43.417 1.00 88.94 185 ASN A N 1
ATOM 1223 C CA . ASN A 1 185 ? -32.797 8.664 43.654 1.00 88.94 185 ASN A CA 1
ATOM 1224 C C . ASN A 1 185 ? -33.667 7.658 44.419 1.00 88.94 185 ASN A C 1
ATOM 1226 O O . ASN A 1 185 ? -34.349 8.032 45.370 1.00 88.94 185 ASN A O 1
ATOM 1230 N N . THR A 1 186 ? -33.617 6.377 44.045 1.00 86.50 186 THR A N 1
ATOM 1231 C CA . THR A 1 186 ? -34.322 5.307 44.758 1.00 86.50 186 THR A CA 1
ATOM 1232 C C . THR A 1 186 ? -33.806 5.175 46.186 1.00 86.50 186 THR A C 1
ATOM 1234 O O . THR A 1 186 ? -34.613 5.141 47.105 1.00 86.50 186 THR A O 1
ATOM 1237 N N . GLY A 1 187 ? -32.488 5.181 46.395 1.00 77.44 187 GLY A N 1
ATOM 1238 C CA . GLY A 1 187 ? -31.881 5.114 47.723 1.00 77.44 187 GLY A CA 1
ATOM 1239 C C . GLY A 1 187 ? -32.298 6.278 48.621 1.00 77.44 187 GLY A C 1
ATOM 1240 O O . GLY A 1 187 ? -32.684 6.050 49.763 1.00 77.44 187 GLY A O 1
ATOM 1241 N N . ILE A 1 188 ? -32.299 7.511 48.102 1.00 83.06 188 ILE A N 1
ATOM 1242 C CA . ILE A 1 188 ? -32.776 8.693 48.838 1.00 83.06 188 ILE A CA 1
ATOM 1243 C C . ILE A 1 188 ? -34.251 8.540 49.219 1.00 83.06 188 ILE A C 1
ATOM 1245 O O . ILE A 1 188 ? -34.592 8.757 50.378 1.00 83.06 188 ILE A O 1
ATOM 1249 N N . ASN A 1 189 ? -35.113 8.137 48.283 1.00 82.94 189 ASN A N 1
ATOM 1250 C CA . ASN A 1 189 ? -36.546 7.985 48.544 1.00 82.94 189 ASN A CA 1
ATOM 1251 C C . ASN A 1 189 ? -36.826 6.866 49.550 1.00 82.94 189 ASN A C 1
ATOM 1253 O O . ASN A 1 189 ? -37.597 7.053 50.482 1.00 82.94 189 ASN A O 1
ATOM 1257 N N . THR A 1 190 ? -36.151 5.724 49.415 1.00 80.75 190 THR A N 1
ATOM 1258 C CA . THR A 1 190 ? -36.283 4.613 50.356 1.00 80.75 190 THR A CA 1
ATOM 1259 C C . THR A 1 190 ? -35.793 5.007 51.745 1.00 80.75 190 THR A C 1
ATOM 1261 O O . THR A 1 190 ? -36.493 4.754 52.718 1.00 80.75 190 THR A O 1
ATOM 1264 N N . VAL A 1 191 ? -34.635 5.662 51.879 1.00 76.88 191 VAL A N 1
ATOM 1265 C CA . VAL A 1 191 ? -34.153 6.135 53.189 1.00 76.88 191 VAL A CA 1
ATOM 1266 C C . VAL A 1 191 ? -35.107 7.176 53.771 1.00 76.88 191 VAL A C 1
ATOM 1268 O O . VAL A 1 191 ? -35.423 7.096 54.954 1.00 76.88 191 VAL A O 1
ATOM 1271 N N . ALA A 1 192 ? -35.615 8.104 52.959 1.00 71.88 192 ALA A N 1
ATOM 1272 C CA . ALA A 1 192 ? -36.600 9.084 53.400 1.00 71.88 192 ALA A CA 1
ATOM 1273 C C . ALA A 1 192 ? -37.880 8.408 53.923 1.00 71.88 192 ALA A C 1
ATOM 1275 O O . ALA A 1 192 ? -38.294 8.700 55.041 1.00 71.88 192 ALA A O 1
ATOM 1276 N N . ASP A 1 193 ? -38.450 7.454 53.186 1.00 74.44 193 ASP A N 1
ATOM 1277 C CA . ASP A 1 193 ? -39.676 6.750 53.586 1.00 74.44 193 ASP A CA 1
ATOM 1278 C C . ASP A 1 193 ? -39.462 5.844 54.812 1.00 74.44 193 ASP A C 1
ATOM 1280 O O . ASP A 1 193 ? -40.313 5.775 55.701 1.00 74.44 193 ASP A O 1
ATOM 1284 N N . THR A 1 194 ? -38.310 5.174 54.907 1.00 64.81 194 THR A N 1
ATOM 1285 C CA . THR A 1 194 ? -38.036 4.199 55.978 1.00 64.81 194 THR A CA 1
ATOM 1286 C C . THR A 1 194 ? -37.603 4.880 57.281 1.00 64.81 194 THR A C 1
ATOM 1288 O O . THR A 1 194 ? -38.074 4.509 58.355 1.00 64.81 194 THR A O 1
ATOM 1291 N N . VAL A 1 195 ? -36.740 5.904 57.214 1.00 61.19 195 VAL A N 1
ATOM 1292 C CA . VAL A 1 195 ? -36.227 6.622 58.399 1.00 61.19 195 VAL A CA 1
ATOM 1293 C C . VAL A 1 195 ? -37.275 7.571 58.981 1.00 61.19 195 VAL A C 1
ATOM 1295 O O . VAL A 1 195 ? -37.310 7.762 60.196 1.00 61.19 195 VAL A O 1
ATOM 1298 N N . VAL A 1 196 ? -38.159 8.139 58.153 1.00 55.78 196 VAL A N 1
ATOM 1299 C CA . VAL A 1 196 ? -39.270 8.975 58.642 1.00 55.78 196 VAL A CA 1
ATOM 1300 C C . VAL A 1 196 ? -40.448 8.120 59.128 1.00 55.78 196 VAL A C 1
ATOM 1302 O O . VAL A 1 196 ? -41.159 8.537 60.041 1.00 55.78 196 VAL A O 1
ATOM 1305 N N . GLY A 1 197 ? -40.648 6.917 58.577 1.00 53.88 197 GLY A N 1
ATOM 1306 C CA . GLY A 1 197 ? -41.780 6.051 58.922 1.00 53.88 197 GLY A CA 1
ATOM 1307 C C . GLY A 1 197 ? -41.592 5.165 60.159 1.00 53.88 197 GLY A C 1
ATOM 1308 O O . GLY A 1 197 ? -42.584 4.799 60.789 1.00 53.88 197 GLY A O 1
ATOM 1309 N N . VAL A 1 198 ? -40.357 4.792 60.517 1.00 53.94 198 VAL A N 1
ATOM 1310 C CA . VAL A 1 198 ? -40.116 3.751 61.531 1.00 53.94 198 VAL A CA 1
ATOM 1311 C C . VAL A 1 198 ? -38.864 4.055 62.356 1.00 53.94 198 VAL A C 1
ATOM 1313 O O . VAL A 1 198 ? -37.777 3.548 62.100 1.00 53.94 198 VAL A O 1
ATOM 1316 N N . LEU A 1 199 ? -39.007 4.869 63.399 1.00 43.62 199 LEU A N 1
ATOM 1317 C CA . LEU A 1 199 ? -38.062 4.841 64.515 1.00 43.62 199 LEU A CA 1
ATOM 1318 C C . LEU A 1 199 ? -38.775 4.178 65.698 1.00 43.62 199 LEU A C 1
ATOM 1320 O O . LEU A 1 199 ? -39.616 4.799 66.346 1.00 43.62 199 LEU A O 1
ATOM 1324 N N . PRO A 1 200 ? -38.469 2.895 65.952 1.00 46.97 200 PRO A N 1
ATOM 1325 C CA . PRO A 1 200 ? -37.496 2.643 67.001 1.00 46.97 200 PRO A CA 1
ATOM 1326 C C . PRO A 1 200 ? -36.366 1.693 66.587 1.00 46.97 200 PRO A C 1
ATOM 1328 O O . PRO A 1 200 ? -36.505 0.765 65.797 1.00 46.97 200 PRO A O 1
ATOM 1331 N N . GLN A 1 201 ? -35.222 1.997 67.186 1.00 50.09 201 GLN A N 1
ATOM 1332 C CA . GLN A 1 201 ? -33.908 1.393 67.043 1.00 50.09 201 GLN A CA 1
ATOM 1333 C C . GLN A 1 201 ? -33.931 -0.116 67.329 1.00 50.09 201 GLN A C 1
ATOM 1335 O O . GLN A 1 201 ? -34.170 -0.535 68.458 1.00 5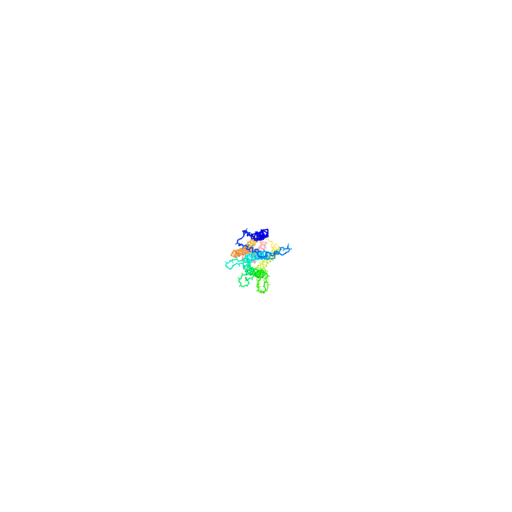0.09 201 GLN A O 1
ATOM 1340 N N . THR A 1 202 ? -33.605 -0.929 66.330 1.00 47.69 202 THR A N 1
ATOM 1341 C CA . THR A 1 202 ? -33.016 -2.254 66.555 1.00 47.69 202 THR A CA 1
ATOM 1342 C C . THR A 1 202 ? -31.744 -2.329 65.717 1.00 47.69 202 THR A C 1
ATOM 1344 O O . THR A 1 202 ? -31.729 -1.930 64.557 1.00 47.69 202 THR A O 1
ATOM 1347 N N . GLU A 1 203 ? -30.642 -2.748 66.333 1.00 50.41 203 GLU A N 1
ATOM 1348 C CA . GLU A 1 203 ? -29.261 -2.595 65.838 1.00 50.41 203 GLU A CA 1
ATOM 1349 C C . GLU A 1 203 ? -28.897 -3.515 64.650 1.00 50.41 203 GLU A C 1
ATOM 1351 O O . GLU A 1 203 ? -27.778 -3.473 64.139 1.00 50.41 203 GLU A O 1
ATOM 1356 N N . HIS A 1 204 ? -29.835 -4.338 64.180 1.00 55.62 204 HIS A N 1
ATOM 1357 C CA . HIS A 1 204 ? -29.579 -5.390 63.194 1.00 55.62 204 HIS A CA 1
ATOM 1358 C C . HIS A 1 204 ? -29.708 -4.936 61.725 1.00 55.62 204 HIS A C 1
ATOM 1360 O O . HIS A 1 204 ? -28.722 -5.028 60.997 1.00 55.62 204 HIS A O 1
ATOM 1366 N N . PRO A 1 205 ? -30.834 -4.361 61.259 1.00 61.41 205 PRO A N 1
ATOM 1367 C CA . PRO A 1 205 ? -31.008 -4.060 59.836 1.00 61.41 205 PRO A CA 1
ATOM 1368 C C . PRO A 1 205 ? -30.089 -2.944 59.321 1.00 61.41 205 PRO A C 1
ATOM 1370 O O . PRO A 1 205 ? -29.730 -2.939 58.149 1.00 61.41 205 PRO A O 1
ATOM 1373 N N . VAL A 1 206 ? -29.667 -2.004 60.174 1.00 68.88 206 VAL A N 1
ATOM 1374 C CA . VAL A 1 206 ? -28.784 -0.896 59.758 1.00 68.88 206 VAL A CA 1
ATOM 1375 C C . VAL A 1 206 ? -27.386 -1.408 59.390 1.00 68.88 206 VAL A C 1
ATOM 1377 O O . VAL A 1 206 ? -26.781 -0.921 58.435 1.00 68.88 206 VAL A O 1
ATOM 1380 N N . THR A 1 207 ? -26.897 -2.421 60.110 1.00 78.25 207 THR A N 1
ATOM 1381 C CA . THR A 1 207 ? -25.596 -3.059 59.855 1.00 78.25 207 THR A CA 1
ATOM 1382 C C . THR A 1 207 ? -25.612 -3.836 58.540 1.00 78.25 207 THR A C 1
ATOM 1384 O O . THR A 1 207 ? -24.708 -3.683 57.720 1.00 78.25 207 THR A O 1
ATOM 1387 N N . ASP A 1 208 ? -26.674 -4.599 58.289 1.00 79.19 208 ASP A N 1
ATOM 1388 C CA . ASP A 1 208 ? -26.811 -5.383 57.059 1.00 79.19 208 ASP A CA 1
ATOM 1389 C C . ASP A 1 208 ? -27.023 -4.487 55.829 1.00 79.19 208 ASP A C 1
ATOM 1391 O O . ASP A 1 208 ? -26.450 -4.736 54.767 1.00 79.19 208 ASP A O 1
ATOM 1395 N N . ILE A 1 209 ? -27.746 -3.369 55.977 1.00 80.25 209 ILE A N 1
ATOM 1396 C CA . ILE A 1 209 ? -27.853 -2.334 54.936 1.00 80.25 209 ILE A CA 1
ATOM 1397 C C . ILE A 1 209 ? -26.478 -1.716 54.631 1.00 80.25 209 ILE A C 1
ATOM 1399 O O . ILE A 1 209 ? -26.150 -1.490 53.464 1.00 80.25 209 ILE A O 1
ATOM 1403 N N . ALA A 1 210 ? -25.645 -1.471 55.648 1.00 81.50 210 ALA A N 1
ATOM 1404 C CA . ALA A 1 210 ? -24.287 -0.968 55.446 1.00 81.50 210 ALA A CA 1
ATOM 1405 C C . ALA A 1 210 ? -23.390 -1.994 54.728 1.00 81.50 210 ALA A C 1
ATOM 1407 O O . ALA A 1 210 ? -22.659 -1.626 53.806 1.00 81.50 210 ALA A O 1
ATOM 1408 N N . HIS A 1 211 ? -23.479 -3.280 55.083 1.00 85.06 211 HIS A N 1
ATOM 1409 C CA . HIS A 1 211 ? -22.777 -4.350 54.369 1.00 85.06 211 HIS A CA 1
ATOM 1410 C C . HIS A 1 211 ? -23.235 -4.478 52.914 1.00 85.06 211 HIS A C 1
ATOM 1412 O O . HIS A 1 211 ? -22.394 -4.633 52.029 1.00 85.06 211 HIS A O 1
ATOM 1418 N N . LEU A 1 212 ? -24.535 -4.331 52.636 1.00 86.06 212 LEU A N 1
ATOM 1419 C CA . LEU A 1 212 ? -25.056 -4.322 51.268 1.00 86.06 212 LEU A CA 1
ATOM 1420 C C . LEU A 1 212 ? -24.514 -3.131 50.462 1.00 86.06 212 LEU A C 1
ATOM 1422 O O . LEU A 1 212 ? -24.147 -3.284 49.295 1.00 86.06 212 LEU A O 1
ATOM 1426 N N . GLY A 1 213 ? -24.419 -1.956 51.089 1.00 81.81 213 GLY A N 1
ATOM 1427 C CA . GLY A 1 213 ? -23.806 -0.768 50.494 1.00 81.81 213 GLY A CA 1
ATOM 1428 C C . GLY A 1 213 ? -22.332 -0.984 50.139 1.00 81.81 213 GLY A C 1
ATOM 1429 O O . GLY A 1 213 ? -21.926 -0.710 49.008 1.00 81.81 213 GLY A O 1
ATOM 1430 N N . THR A 1 214 ? -21.548 -1.539 51.067 1.00 88.19 214 THR A N 1
ATOM 1431 C CA . THR A 1 214 ? -20.130 -1.872 50.843 1.00 88.19 214 THR A CA 1
ATOM 1432 C C . THR A 1 214 ? -19.966 -2.903 49.726 1.00 88.19 214 THR A C 1
ATOM 1434 O O . THR A 1 214 ? -19.214 -2.661 48.784 1.00 88.19 214 THR A O 1
ATOM 1437 N N . LEU A 1 215 ? -20.740 -3.992 49.759 1.00 90.50 215 LEU A N 1
ATOM 1438 C CA . LEU A 1 215 ? -20.714 -5.042 48.739 1.00 90.50 215 LEU A CA 1
ATOM 1439 C C . LEU A 1 215 ? -21.066 -4.498 47.348 1.00 90.50 215 LEU A C 1
ATOM 1441 O O . LEU A 1 215 ? -20.456 -4.878 46.349 1.00 90.50 215 LEU A O 1
ATOM 1445 N N . THR A 1 216 ? -22.026 -3.576 47.266 1.00 84.06 216 THR A N 1
ATOM 1446 C CA . THR A 1 216 ? -22.400 -2.919 46.006 1.00 84.06 216 THR A CA 1
ATOM 1447 C C . THR A 1 216 ? -21.247 -2.075 45.459 1.00 84.06 216 THR A C 1
ATOM 1449 O O . THR A 1 216 ? -20.974 -2.096 44.256 1.00 84.06 216 THR A O 1
ATOM 1452 N N . PHE A 1 217 ? -20.532 -1.358 46.332 1.00 90.31 217 PHE A N 1
ATOM 1453 C CA . PHE A 1 217 ? -19.382 -0.547 45.935 1.00 90.31 217 PHE A CA 1
ATOM 1454 C C . PHE A 1 217 ? -18.199 -1.409 45.471 1.00 90.31 217 PHE A C 1
ATOM 1456 O O . PHE A 1 217 ? -17.602 -1.116 44.435 1.00 90.31 217 PHE A O 1
ATOM 1463 N N . GLU A 1 218 ? -17.897 -2.497 46.182 1.00 91.12 218 GLU A N 1
ATOM 1464 C CA . GLU A 1 218 ? -16.869 -3.471 45.792 1.00 91.12 218 GLU A CA 1
ATOM 1465 C C . GLU A 1 218 ? -17.212 -4.147 44.459 1.00 91.12 218 GLU A C 1
ATOM 1467 O O . GLU A 1 218 ? -16.389 -4.152 43.546 1.00 91.12 218 GLU A O 1
ATOM 1472 N N . THR A 1 219 ? -18.463 -4.593 44.287 1.00 90.56 219 THR A N 1
ATOM 1473 C CA . THR A 1 219 ? -18.955 -5.164 43.019 1.00 90.56 219 THR A CA 1
ATOM 1474 C C . THR A 1 219 ? -18.762 -4.195 41.860 1.00 90.56 219 THR A C 1
ATOM 1476 O O . THR A 1 219 ? -18.269 -4.586 40.802 1.00 90.56 219 THR A O 1
ATOM 1479 N N . SER A 1 220 ? -19.132 -2.927 42.052 1.00 88.19 220 SER A N 1
ATOM 1480 C CA . SER A 1 220 ? -18.976 -1.882 41.040 1.00 88.19 220 SER A CA 1
ATOM 1481 C C . SER A 1 220 ? -17.504 -1.662 40.688 1.00 88.19 220 SER A C 1
ATOM 1483 O O . SER A 1 220 ? -17.140 -1.683 39.512 1.00 88.19 220 SER A O 1
ATOM 1485 N N . ARG A 1 221 ? -16.635 -1.529 41.698 1.00 92.94 221 ARG A N 1
ATOM 1486 C CA . ARG A 1 221 ? -15.197 -1.316 41.500 1.00 92.94 221 ARG A CA 1
ATOM 1487 C C . ARG A 1 221 ? -14.550 -2.466 40.732 1.00 92.94 221 ARG A C 1
ATOM 1489 O O . ARG A 1 221 ? -13.816 -2.224 39.777 1.00 92.94 221 ARG A O 1
ATOM 1496 N N . ASP A 1 222 ? -14.834 -3.699 41.127 1.00 93.12 222 ASP A N 1
ATOM 1497 C CA . ASP A 1 222 ? -14.193 -4.877 40.547 1.00 93.12 222 ASP A CA 1
ATOM 1498 C C . ASP A 1 222 ? -14.728 -5.169 39.135 1.00 93.12 222 ASP A C 1
ATOM 1500 O O . ASP A 1 222 ? -13.961 -5.532 38.244 1.00 93.12 222 ASP A O 1
ATOM 1504 N N . THR A 1 223 ? -16.012 -4.890 38.881 1.00 91.06 223 THR A N 1
ATOM 1505 C CA . THR A 1 223 ? -16.607 -4.942 37.533 1.00 91.06 223 THR A CA 1
ATOM 1506 C C . THR A 1 223 ? -15.982 -3.912 36.597 1.00 91.06 223 THR A C 1
ATOM 1508 O O . THR A 1 223 ? -15.655 -4.236 35.458 1.00 91.06 223 THR A O 1
ATOM 1511 N N . VAL A 1 224 ? -15.780 -2.675 37.066 1.00 91.12 224 VAL A N 1
ATOM 1512 C CA . VAL A 1 224 ? -15.142 -1.611 36.273 1.00 91.12 224 VAL A CA 1
ATOM 1513 C C . VAL A 1 224 ? -13.683 -1.953 35.971 1.00 91.12 224 VAL A C 1
ATOM 1515 O O . VAL A 1 224 ? -13.249 -1.797 34.831 1.00 91.12 224 VAL A O 1
ATOM 1518 N N . ASN A 1 225 ? -12.939 -2.461 36.956 1.00 93.50 225 ASN A N 1
ATOM 1519 C CA . ASN A 1 225 ? -11.551 -2.872 36.755 1.00 93.50 225 ASN A CA 1
ATOM 1520 C C . ASN A 1 225 ? -11.440 -4.029 35.748 1.00 93.50 225 ASN A C 1
ATOM 1522 O O . ASN A 1 225 ? -10.624 -3.949 34.830 1.00 93.50 225 ASN A O 1
ATOM 1526 N N . GLY A 1 226 ? -12.298 -5.051 35.851 1.00 91.81 226 GLY A N 1
ATOM 1527 C CA . GLY A 1 226 ? -12.343 -6.146 34.876 1.00 91.81 226 GLY A CA 1
ATOM 1528 C C . GLY A 1 226 ? -12.783 -5.686 33.481 1.00 91.81 226 GLY A C 1
ATOM 1529 O O . GLY A 1 226 ? -12.248 -6.135 32.469 1.00 91.81 226 GLY A O 1
ATOM 1530 N N . ALA A 1 227 ? -13.719 -4.736 33.387 1.00 87.56 227 ALA A N 1
ATOM 1531 C CA . ALA A 1 227 ? -14.132 -4.176 32.100 1.00 87.56 227 ALA A CA 1
ATOM 1532 C C . ALA A 1 227 ? -12.986 -3.404 31.430 1.00 87.56 227 ALA A C 1
ATOM 1534 O O . ALA A 1 227 ? -12.763 -3.543 30.226 1.00 87.56 227 ALA A O 1
ATOM 1535 N N . LEU A 1 228 ? -12.223 -2.628 32.204 1.00 93.50 228 LEU A N 1
ATOM 1536 C CA . LEU A 1 228 ? -11.066 -1.898 31.692 1.00 93.50 228 LEU A CA 1
ATOM 1537 C C . LEU A 1 228 ? -9.951 -2.846 31.232 1.00 93.50 228 LEU A C 1
ATOM 1539 O O . LEU A 1 228 ? -9.342 -2.613 30.190 1.00 93.50 228 LEU A O 1
ATOM 1543 N N . GLU A 1 229 ? -9.716 -3.933 31.964 1.00 95.06 229 GLU A N 1
ATOM 1544 C CA . GLU A 1 229 ? -8.780 -4.987 31.568 1.00 95.06 229 GLU A CA 1
ATOM 1545 C C . GLU A 1 229 ? -9.246 -5.697 30.283 1.00 95.06 229 GLU A C 1
ATOM 1547 O O . GLU A 1 229 ? -8.461 -5.854 29.350 1.00 95.06 229 GLU A O 1
ATOM 1552 N N . THR A 1 230 ? -10.540 -6.010 30.164 1.00 92.69 230 THR A N 1
ATOM 1553 C CA . THR A 1 230 ? -11.144 -6.571 28.941 1.00 92.69 230 THR A CA 1
ATOM 1554 C C . THR A 1 230 ? -10.905 -5.670 27.727 1.00 92.69 230 THR A C 1
ATOM 1556 O O . THR A 1 230 ? -10.469 -6.137 26.672 1.00 92.69 230 THR A O 1
ATOM 1559 N N . VAL A 1 231 ? -11.154 -4.364 27.874 1.00 87.81 231 VAL A N 1
ATOM 1560 C CA . VAL A 1 231 ? -10.905 -3.372 26.817 1.00 87.81 231 VAL A CA 1
ATOM 1561 C C . VAL A 1 231 ? -9.411 -3.267 26.511 1.00 87.81 231 VAL A C 1
ATOM 1563 O O . VAL A 1 231 ? -9.038 -3.218 25.342 1.00 87.81 231 VAL A O 1
ATOM 1566 N N . SER A 1 232 ? -8.552 -3.288 27.531 1.00 94.19 232 SER A N 1
ATOM 1567 C CA . SER A 1 232 ? -7.094 -3.258 27.372 1.00 94.19 232 SER A CA 1
ATOM 1568 C C . SER A 1 232 ? -6.584 -4.449 26.553 1.00 94.19 232 SER A C 1
ATOM 1570 O O . SER A 1 232 ? -5.853 -4.255 25.580 1.00 94.19 232 SER A O 1
ATOM 1572 N N . HIS A 1 233 ? -7.031 -5.670 26.865 1.00 92.69 233 HIS A N 1
ATOM 1573 C CA . HIS A 1 233 ? -6.694 -6.866 26.087 1.00 92.69 233 HIS A CA 1
ATOM 1574 C C . HIS A 1 233 ? -7.223 -6.787 24.653 1.00 92.69 233 HIS A C 1
ATOM 1576 O O . HIS A 1 233 ? -6.488 -7.097 23.717 1.00 92.69 233 HIS A O 1
ATOM 1582 N N . LEU A 1 234 ? -8.456 -6.311 24.451 1.00 88.62 234 LEU A N 1
ATOM 1583 C CA . LEU A 1 234 ? -9.038 -6.176 23.114 1.00 88.62 234 LEU A CA 1
ATOM 1584 C C . LEU A 1 234 ? -8.278 -5.154 22.250 1.00 88.62 234 LEU A C 1
ATOM 1586 O O . LEU A 1 234 ? -8.007 -5.424 21.081 1.00 88.62 234 LEU A O 1
ATOM 1590 N N . VAL A 1 235 ? -7.879 -4.016 22.830 1.00 90.31 235 VAL A N 1
ATOM 1591 C CA . VAL A 1 235 ? -7.035 -3.004 22.168 1.00 90.31 235 VAL A CA 1
ATOM 1592 C C . VAL A 1 235 ? -5.622 -3.540 21.912 1.00 90.31 235 VAL A C 1
ATOM 1594 O O . VAL A 1 235 ? -5.022 -3.222 20.886 1.00 90.31 235 VAL A O 1
ATOM 1597 N N . GLY A 1 236 ? -5.109 -4.398 22.796 1.00 88.12 236 GLY A N 1
ATOM 1598 C CA . GLY A 1 236 ? -3.853 -5.129 22.617 1.00 88.12 236 GLY A CA 1
ATOM 1599 C C . GLY A 1 236 ? -3.916 -6.292 21.614 1.00 88.12 236 GLY A C 1
ATOM 1600 O O . GLY A 1 236 ? -2.881 -6.891 21.330 1.00 88.12 236 GLY A O 1
ATOM 1601 N N . GLY A 1 237 ? -5.096 -6.614 21.066 1.00 88.88 237 GLY A N 1
ATOM 1602 C CA . GLY A 1 237 ? -5.307 -7.720 20.122 1.00 88.88 237 GLY A CA 1
ATOM 1603 C C . GLY A 1 237 ? -5.432 -9.111 20.762 1.00 88.88 237 GLY A C 1
ATOM 1604 O O . GLY A 1 237 ? -5.468 -10.113 20.048 1.00 88.88 237 GLY A O 1
ATOM 1605 N N . ASP A 1 238 ? -5.520 -9.195 22.088 1.00 90.69 238 ASP A N 1
ATOM 1606 C CA . ASP A 1 238 ? -5.615 -10.439 22.853 1.00 90.69 238 ASP A CA 1
ATOM 1607 C C . ASP A 1 238 ? -7.077 -10.796 23.180 1.00 90.69 238 ASP A C 1
ATOM 1609 O O . ASP A 1 238 ? -7.615 -10.495 24.246 1.00 90.69 238 ASP A O 1
ATOM 1613 N N . ILE A 1 239 ? -7.746 -11.468 22.239 1.00 88.12 239 ILE A N 1
ATOM 1614 C CA . ILE A 1 239 ? -9.147 -11.899 22.397 1.00 88.12 239 ILE A CA 1
ATOM 1615 C C . ILE A 1 239 ? -9.306 -12.930 23.529 1.00 88.12 239 ILE A C 1
ATOM 1617 O O . ILE A 1 239 ? -10.354 -12.975 24.179 1.00 88.12 239 ILE A O 1
ATOM 1621 N N . GLN A 1 240 ? -8.287 -13.759 23.785 1.00 90.69 240 GLN A N 1
ATOM 1622 C CA . GLN A 1 240 ? -8.355 -14.778 24.837 1.00 90.69 240 GLN A CA 1
ATOM 1623 C C . GLN A 1 240 ? -8.297 -14.128 26.222 1.00 90.69 240 GLN A C 1
ATOM 1625 O O . GLN A 1 240 ? -9.155 -14.430 27.051 1.00 90.69 240 GLN A O 1
ATOM 1630 N N . GLY A 1 241 ? -7.382 -13.174 26.432 1.00 89.12 241 GLY A N 1
ATOM 1631 C CA . GLY A 1 241 ? -7.315 -12.372 27.656 1.00 89.12 241 GLY A CA 1
ATOM 1632 C C . GLY A 1 241 ? -8.581 -11.546 27.891 1.00 89.12 241 GLY A C 1
ATOM 1633 O O . GLY A 1 241 ? -9.133 -11.559 28.992 1.00 89.12 241 GLY A O 1
ATOM 1634 N N . ALA A 1 242 ? -9.130 -10.925 26.839 1.00 86.62 242 ALA A N 1
ATOM 1635 C CA . ALA A 1 242 ? -10.398 -10.197 26.925 1.00 86.62 242 ALA A CA 1
ATOM 1636 C C . ALA A 1 242 ? -11.565 -11.114 27.338 1.00 86.62 242 ALA A C 1
ATOM 1638 O O . ALA A 1 242 ? -12.373 -10.757 28.193 1.00 86.62 242 ALA A O 1
ATOM 1639 N N . THR A 1 243 ? -11.629 -12.328 26.781 1.00 86.94 243 THR A N 1
ATOM 1640 C CA . THR A 1 243 ? -12.656 -13.317 27.145 1.00 86.94 243 THR A CA 1
ATOM 1641 C C . THR A 1 243 ? -12.506 -13.763 28.600 1.00 86.94 243 THR A C 1
ATOM 1643 O O . THR A 1 243 ? -13.499 -13.854 29.317 1.00 86.94 243 THR A O 1
ATOM 1646 N N . GLN A 1 244 ? -11.275 -13.994 29.062 1.00 92.81 244 GLN A N 1
ATOM 1647 C CA . GLN A 1 244 ? -10.994 -14.379 30.445 1.00 92.81 244 GLN A CA 1
ATOM 1648 C C . GLN A 1 244 ? -11.399 -13.288 31.439 1.00 92.81 244 GLN A C 1
ATOM 1650 O O . GLN A 1 244 ? -12.100 -13.576 32.411 1.00 92.81 244 GLN A O 1
ATOM 1655 N N . SER A 1 245 ? -11.033 -12.038 31.163 1.00 92.19 245 SER A N 1
ATOM 1656 C CA . SER A 1 245 ? -11.388 -10.899 32.010 1.00 92.19 245 SER A CA 1
ATOM 1657 C C . SER A 1 245 ? -12.913 -10.676 32.039 1.00 92.19 245 SER A C 1
ATOM 1659 O O . SER A 1 245 ? -13.501 -10.567 33.116 1.00 92.19 245 SER A O 1
ATOM 1661 N N . ALA A 1 246 ? -13.604 -10.810 30.897 1.00 85.31 246 ALA A N 1
ATOM 1662 C CA . ALA A 1 246 ? -15.069 -10.786 30.836 1.00 85.31 246 ALA A CA 1
ATOM 1663 C C . ALA A 1 246 ? -15.730 -11.927 31.638 1.00 85.31 246 ALA A C 1
ATOM 1665 O O . ALA A 1 246 ? -16.718 -11.704 32.343 1.00 85.31 246 ALA A O 1
ATOM 1666 N N . THR A 1 247 ? -15.184 -13.149 31.592 1.00 91.31 247 THR A N 1
ATOM 1667 C CA . THR A 1 247 ? -15.671 -14.247 32.448 1.00 91.31 247 THR A CA 1
ATOM 1668 C C . THR A 1 247 ? -15.386 -14.007 33.931 1.00 91.31 247 THR A C 1
ATOM 1670 O O . THR A 1 247 ? -16.195 -14.398 34.772 1.00 91.31 247 THR A O 1
ATOM 1673 N N . GLY A 1 248 ? -14.290 -13.315 34.258 1.00 92.75 248 GLY A N 1
ATOM 1674 C CA . GLY A 1 248 ? -13.960 -12.882 35.615 1.00 92.75 248 GLY A CA 1
ATOM 1675 C C . GLY A 1 248 ? -14.992 -11.903 36.174 1.00 92.75 248 GLY A C 1
ATOM 1676 O O . GLY A 1 248 ? -15.490 -12.113 37.278 1.00 92.75 248 GLY A O 1
ATOM 1677 N N . ILE A 1 249 ? -15.405 -10.911 35.375 1.00 93.19 249 ILE A N 1
ATOM 1678 C CA . ILE A 1 249 ? -16.511 -9.999 35.717 1.00 93.19 249 ILE A CA 1
ATOM 1679 C C . ILE A 1 249 ? -17.787 -10.790 36.026 1.00 93.19 249 ILE A C 1
ATOM 1681 O O . ILE A 1 249 ? -18.449 -10.537 37.033 1.00 93.19 249 ILE A O 1
ATOM 1685 N N . LEU A 1 250 ? -18.126 -11.765 35.175 1.00 90.81 250 LEU A N 1
ATOM 1686 C CA . LEU A 1 250 ? -19.306 -12.607 35.372 1.00 90.81 250 LEU A CA 1
ATOM 1687 C C . LEU A 1 250 ? -19.232 -13.370 36.704 1.00 90.81 250 LEU A C 1
ATOM 1689 O O . LEU A 1 250 ? -20.218 -13.431 37.436 1.00 90.81 250 LEU A O 1
ATOM 1693 N N . GLY A 1 251 ? -18.055 -13.909 37.034 1.00 90.94 251 GLY A N 1
ATOM 1694 C CA . GLY A 1 251 ? -17.788 -14.565 38.312 1.00 90.94 251 GLY A CA 1
ATOM 1695 C C . GLY A 1 251 ? -18.023 -13.640 39.507 1.00 90.94 251 GLY A C 1
ATOM 1696 O O . GLY A 1 251 ? -18.719 -14.030 40.444 1.00 90.94 251 GLY A O 1
ATOM 1697 N N . THR A 1 252 ? -17.525 -12.402 39.444 1.00 90.81 252 THR A N 1
ATOM 1698 C CA . THR A 1 252 ? -17.739 -11.376 40.479 1.00 90.81 252 THR A CA 1
ATOM 1699 C C . THR A 1 252 ? -19.218 -11.039 40.649 1.00 90.81 252 THR A C 1
ATOM 1701 O O . THR A 1 252 ? -19.716 -11.027 41.773 1.00 90.81 252 THR A O 1
ATOM 1704 N N . LEU A 1 253 ? -19.952 -10.814 39.553 1.00 90.25 253 LEU A N 1
ATOM 1705 C CA . LEU A 1 253 ? -21.388 -10.515 39.611 1.00 90.25 253 LEU A CA 1
ATOM 1706 C C . LEU A 1 253 ? -22.188 -11.664 40.229 1.00 90.25 253 LEU A C 1
ATOM 1708 O O . LEU A 1 253 ? -23.069 -11.424 41.051 1.00 90.25 253 LEU A O 1
ATOM 1712 N N . VAL A 1 254 ? -21.887 -12.907 39.849 1.00 90.88 254 VAL A N 1
ATOM 1713 C CA . VAL A 1 254 ? -22.570 -14.090 40.390 1.00 90.88 254 VAL A CA 1
ATOM 1714 C C . VAL A 1 254 ? -22.254 -14.267 41.874 1.00 90.88 254 VAL A C 1
ATOM 1716 O O . VAL A 1 254 ? -23.167 -14.477 42.673 1.00 90.88 254 VAL A O 1
ATOM 1719 N N . HIS A 1 255 ? -20.980 -14.146 42.256 1.00 92.44 255 HIS A N 1
ATOM 1720 C CA . HIS A 1 255 ? -20.554 -14.274 43.646 1.00 92.44 255 HIS A CA 1
ATOM 1721 C C . HIS A 1 255 ? -21.205 -13.201 44.526 1.00 92.44 255 HIS A C 1
ATOM 1723 O O . HIS A 1 255 ? -21.884 -13.522 45.502 1.00 92.44 255 HIS A O 1
ATOM 1729 N N . ASN A 1 256 ? -21.087 -11.933 44.134 1.00 90.19 256 ASN A N 1
ATOM 1730 C CA . ASN A 1 256 ? -21.610 -10.822 44.919 1.00 90.19 256 ASN A CA 1
ATOM 1731 C C . ASN A 1 256 ? -23.140 -10.760 44.882 1.00 90.19 256 ASN A C 1
ATOM 1733 O O . ASN A 1 256 ? -23.750 -10.398 45.881 1.00 90.19 256 ASN A O 1
ATOM 1737 N N . GLY A 1 257 ? -23.783 -11.178 43.787 1.00 82.12 257 GLY A N 1
ATOM 1738 C CA . GLY A 1 257 ? -25.238 -11.330 43.715 1.00 82.12 257 GLY A CA 1
ATOM 1739 C C . GLY A 1 257 ? -25.765 -12.394 44.682 1.00 82.12 257 GLY A C 1
ATOM 1740 O O . GLY A 1 257 ? -26.775 -12.176 45.355 1.00 82.12 257 GLY A O 1
ATOM 1741 N N . SER A 1 258 ? -25.052 -13.517 44.822 1.00 85.69 258 SER A N 1
ATOM 1742 C CA . SER A 1 258 ? -25.370 -14.537 45.829 1.00 85.69 258 SER A CA 1
ATOM 1743 C C . SER A 1 258 ? -25.221 -13.987 47.250 1.00 85.69 258 SER A C 1
ATOM 1745 O O . SER A 1 258 ? -26.107 -14.187 48.080 1.00 85.69 258 SER A O 1
ATOM 1747 N N . THR A 1 259 ? -24.139 -13.257 47.532 1.00 89.44 259 THR A N 1
ATOM 1748 C CA . THR A 1 259 ? -23.905 -12.631 48.844 1.00 89.44 259 THR A CA 1
ATOM 1749 C C . THR A 1 259 ? -24.961 -11.567 49.160 1.00 89.44 259 THR A C 1
ATOM 1751 O O . THR A 1 259 ? -25.524 -11.561 50.252 1.00 89.44 259 THR A O 1
ATOM 1754 N N . ALA A 1 260 ? -25.309 -10.719 48.189 1.00 84.75 260 ALA A N 1
ATOM 1755 C CA . ALA A 1 260 ? -26.347 -9.699 48.325 1.00 84.75 260 ALA A CA 1
ATOM 1756 C C . ALA A 1 260 ? -27.728 -10.313 48.595 1.00 84.75 260 ALA A C 1
ATOM 1758 O O . ALA A 1 260 ? -28.491 -9.780 49.396 1.00 84.75 260 ALA A O 1
ATOM 1759 N N . THR A 1 261 ? -28.035 -11.455 47.973 1.00 82.00 261 THR A N 1
ATOM 1760 C CA . THR A 1 261 ? -29.279 -12.199 48.229 1.00 82.00 261 THR A CA 1
ATOM 1761 C C . THR A 1 261 ? -29.341 -12.704 49.672 1.00 82.00 261 THR A C 1
ATOM 1763 O O . THR A 1 261 ? -30.402 -12.637 50.293 1.00 82.00 261 THR A O 1
ATOM 1766 N N . GLY A 1 262 ? -28.213 -13.157 50.231 1.00 85.25 262 GLY A N 1
ATOM 1767 C CA . GLY A 1 262 ? -28.107 -13.522 51.648 1.00 85.25 262 GLY A CA 1
ATOM 1768 C C . GLY A 1 262 ? -28.395 -12.334 52.565 1.00 85.25 262 GLY A C 1
ATOM 1769 O O . GLY A 1 262 ? -29.323 -12.391 53.364 1.00 85.25 262 GLY A O 1
ATOM 1770 N N . ILE A 1 263 ? -27.695 -11.216 52.350 1.00 83.88 263 ILE A N 1
ATOM 1771 C CA . ILE A 1 263 ? -27.876 -9.985 53.137 1.00 83.88 263 ILE A CA 1
ATOM 1772 C C . ILE A 1 263 ? -29.322 -9.471 53.050 1.00 83.88 263 ILE A C 1
ATOM 1774 O O . ILE A 1 263 ? -29.912 -9.084 54.053 1.00 83.88 263 ILE A O 1
ATOM 1778 N N . LEU A 1 264 ? -29.935 -9.489 51.863 1.00 80.56 264 LEU A N 1
ATOM 1779 C CA . LEU A 1 264 ? -31.324 -9.061 51.693 1.00 80.56 264 LEU A CA 1
ATOM 1780 C C . LEU A 1 264 ? -32.309 -9.994 52.411 1.00 80.56 264 LEU A C 1
ATOM 1782 O O . LEU A 1 264 ? -33.317 -9.526 52.940 1.00 80.56 264 LEU A O 1
ATOM 1786 N N . THR A 1 265 ? -32.017 -11.297 52.447 1.00 81.94 265 THR A N 1
ATOM 1787 C CA . THR A 1 265 ? -32.805 -12.277 53.206 1.00 81.94 265 THR A CA 1
ATOM 1788 C C . THR A 1 265 ? -32.711 -12.004 54.706 1.00 81.94 265 THR A C 1
ATOM 1790 O O . THR A 1 265 ? -33.735 -12.062 55.385 1.00 81.94 265 THR A O 1
ATOM 1793 N N . ASP A 1 266 ? -31.533 -11.627 55.205 1.00 81.06 266 ASP A N 1
ATOM 1794 C CA . ASP A 1 266 ? -31.315 -11.269 56.611 1.00 81.06 266 ASP A CA 1
ATOM 1795 C C . ASP A 1 266 ? -32.025 -9.958 56.982 1.00 81.06 266 ASP A C 1
ATOM 1797 O O . ASP A 1 266 ? -32.759 -9.911 57.971 1.00 81.06 266 ASP A O 1
ATOM 1801 N N . ILE A 1 267 ? -31.925 -8.925 56.135 1.00 76.50 267 ILE A N 1
ATOM 1802 C CA . ILE A 1 267 ? -32.664 -7.661 56.299 1.00 76.50 267 ILE A CA 1
ATOM 1803 C C . ILE A 1 267 ? -34.171 -7.930 56.325 1.00 76.50 267 ILE A C 1
ATOM 1805 O O . ILE A 1 267 ? -34.873 -7.457 57.220 1.00 76.50 267 ILE A O 1
ATOM 1809 N N . LEU A 1 268 ? -34.687 -8.696 55.359 1.00 72.75 268 LEU A N 1
ATOM 1810 C CA . LEU A 1 268 ? -36.113 -8.992 55.271 1.00 72.75 268 LEU A CA 1
ATOM 1811 C C . LEU A 1 268 ? -36.568 -9.856 56.450 1.00 72.75 268 LEU A C 1
ATOM 1813 O O . LEU A 1 268 ? -37.609 -9.573 57.035 1.00 72.75 268 LEU A O 1
ATOM 1817 N N . GLY A 1 269 ? -35.789 -10.857 56.857 1.00 70.31 269 GLY A N 1
ATOM 1818 C CA . GLY A 1 269 ? -36.054 -11.677 58.038 1.00 70.31 269 GLY A CA 1
ATOM 1819 C C . GLY A 1 269 ? -36.087 -10.852 59.326 1.00 70.31 269 GLY A C 1
ATOM 1820 O O . GLY A 1 269 ? -37.016 -10.994 60.122 1.00 70.31 269 GLY A O 1
ATOM 1821 N N . GLY A 1 270 ? -35.143 -9.922 59.491 1.00 66.75 270 GLY A N 1
ATOM 1822 C CA . GLY A 1 270 ? -35.095 -8.979 60.608 1.00 66.75 270 GLY A CA 1
ATOM 1823 C C . GLY A 1 270 ? -36.285 -8.017 60.628 1.00 66.75 270 GLY A C 1
ATOM 1824 O O . GLY A 1 270 ? -36.908 -7.830 61.671 1.00 66.75 270 GLY A O 1
ATOM 1825 N N . VAL A 1 271 ? -36.670 -7.464 59.475 1.00 62.81 271 VAL A N 1
ATOM 1826 C CA . VAL A 1 271 ? -37.839 -6.578 59.334 1.00 62.81 271 VAL A CA 1
ATOM 1827 C C . VAL A 1 271 ? -39.150 -7.335 59.558 1.00 62.81 271 VAL A C 1
ATOM 1829 O O . VAL A 1 271 ? -40.027 -6.838 60.258 1.00 62.81 271 VAL A O 1
ATOM 1832 N N . THR A 1 272 ? -39.289 -8.556 59.038 1.00 58.94 272 THR A N 1
ATOM 1833 C CA . THR A 1 272 ? -40.483 -9.390 59.266 1.00 58.94 272 THR A CA 1
ATOM 1834 C C . THR A 1 272 ? -40.565 -9.844 60.725 1.00 58.94 272 THR A C 1
ATOM 1836 O O . THR A 1 272 ? -41.657 -9.916 61.280 1.00 58.94 272 THR A O 1
ATOM 1839 N N . GLY A 1 273 ? -39.424 -10.083 61.381 1.00 57.69 273 GLY A N 1
ATOM 1840 C CA . GLY A 1 273 ? -39.341 -10.344 62.818 1.00 57.69 273 GLY A CA 1
ATOM 1841 C C . GLY A 1 273 ? -39.683 -9.121 63.675 1.00 57.69 273 GLY A C 1
ATOM 1842 O O . GLY A 1 273 ? -40.388 -9.252 64.672 1.00 57.69 273 GLY A O 1
ATOM 1843 N N . ALA A 1 274 ? -39.261 -7.921 63.271 1.00 54.12 274 ALA A N 1
ATOM 1844 C CA . ALA A 1 274 ? -39.552 -6.673 63.977 1.00 54.12 274 ALA A CA 1
ATOM 1845 C C . ALA A 1 274 ? -41.008 -6.200 63.779 1.00 54.12 274 ALA A C 1
ATOM 1847 O O . ALA A 1 274 ? -41.673 -5.836 64.748 1.00 54.12 274 ALA A O 1
ATOM 1848 N N . ILE A 1 275 ? -41.549 -6.271 62.556 1.00 52.78 275 ILE A N 1
ATOM 1849 C CA . ILE A 1 275 ? -42.963 -5.974 62.251 1.00 52.78 275 ILE A CA 1
ATOM 1850 C C . ILE A 1 275 ? -43.873 -7.074 62.817 1.00 52.78 275 ILE A C 1
ATOM 1852 O O . ILE A 1 275 ? -44.918 -6.783 63.401 1.00 52.78 275 ILE A O 1
ATOM 1856 N N . GLY A 1 276 ? -43.458 -8.339 62.727 1.00 49.00 276 GLY A N 1
ATOM 1857 C CA . GLY A 1 276 ? -44.116 -9.467 63.387 1.00 49.00 276 GLY A CA 1
ATOM 1858 C C . GLY A 1 276 ? -44.091 -9.361 64.913 1.00 49.00 276 GLY A C 1
ATOM 1859 O O . GLY A 1 276 ? -45.031 -9.812 65.554 1.00 49.00 276 GLY A O 1
ATOM 1860 N N . GLY A 1 277 ? -43.082 -8.703 65.492 1.00 47.50 277 GLY A N 1
ATOM 1861 C CA . GLY A 1 277 ? -43.008 -8.379 66.919 1.00 47.50 277 GLY A CA 1
ATOM 1862 C C . GLY A 1 277 ? -43.882 -7.188 67.331 1.00 47.50 277 GLY A C 1
ATOM 1863 O O . GLY A 1 277 ? -44.515 -7.233 68.382 1.00 47.50 277 GLY A O 1
ATOM 1864 N N . VAL A 1 278 ? -43.998 -6.149 66.494 1.00 49.22 278 VAL A N 1
ATOM 1865 C CA . VAL A 1 278 ? -44.878 -4.984 66.747 1.00 49.22 278 VAL A CA 1
ATOM 1866 C C . VAL A 1 278 ? -46.360 -5.303 66.511 1.00 49.22 278 VAL A C 1
ATOM 1868 O O . VAL A 1 278 ? -47.225 -4.704 67.144 1.00 49.22 278 VAL A O 1
ATOM 1871 N N . THR A 1 279 ? -46.666 -6.300 65.679 1.00 51.59 279 THR A N 1
ATOM 1872 C CA . THR A 1 279 ? -48.028 -6.848 65.518 1.00 51.59 279 THR A CA 1
ATOM 1873 C C . THR A 1 279 ? -48.234 -8.180 66.256 1.00 51.59 279 THR A C 1
ATOM 1875 O O . THR A 1 279 ? -49.265 -8.824 66.080 1.00 51.59 279 THR A O 1
ATOM 1878 N N . GLY A 1 280 ? -47.277 -8.610 67.085 1.00 44.06 280 GLY A N 1
ATOM 1879 C CA . GLY A 1 280 ? -47.264 -9.951 67.669 1.00 44.06 280 GLY A CA 1
ATOM 1880 C C . GLY A 1 280 ? -46.282 -10.109 68.827 1.00 44.06 280 GLY A C 1
ATOM 1881 O O . GLY A 1 280 ? -45.312 -10.857 68.743 1.00 44.06 280 GLY A O 1
ATOM 1882 N N . GLY A 1 281 ? -46.586 -9.488 69.967 1.00 47.97 281 GLY A N 1
ATOM 1883 C CA . GLY A 1 281 ? -46.285 -10.144 71.241 1.00 47.97 281 GLY A CA 1
ATOM 1884 C C . GLY A 1 281 ? -47.398 -11.166 71.469 1.00 47.97 281 GLY A C 1
ATOM 1885 O O . GLY A 1 281 ? -48.504 -10.767 71.769 1.00 47.97 281 GLY A O 1
ATOM 1886 N N . THR A 1 282 ? -47.248 -12.469 71.291 1.00 51.38 282 THR A N 1
ATOM 1887 C CA . THR A 1 282 ? -46.236 -13.286 71.944 1.00 51.38 282 THR A CA 1
ATOM 1888 C C . THR A 1 282 ? -46.038 -14.588 71.159 1.00 51.38 282 THR A C 1
ATOM 1890 O O . THR A 1 282 ? -46.763 -15.560 71.321 1.00 51.38 282 THR A O 1
ATOM 1893 N N . THR A 1 283 ? -44.994 -14.595 70.323 1.00 65.00 283 THR A N 1
ATOM 1894 C CA . THR A 1 283 ? -44.123 -15.753 70.021 1.00 65.00 283 THR A CA 1
ATOM 1895 C C . THR A 1 283 ? -44.775 -16.950 69.327 1.00 65.00 283 THR A C 1
ATOM 1897 O O . THR A 1 283 ? -44.991 -17.991 69.937 1.00 65.00 283 THR A O 1
ATOM 1900 N N . GLY A 1 284 ? -45.154 -16.833 68.051 1.00 53.28 284 GLY A N 1
ATOM 1901 C CA . GLY A 1 284 ? -46.028 -17.867 67.476 1.00 53.28 284 GLY A CA 1
ATOM 1902 C C . GLY A 1 284 ? -47.373 -17.970 68.218 1.00 53.28 284 GLY A C 1
ATOM 1903 O O . GLY A 1 284 ? -48.099 -18.947 68.075 1.00 53.28 284 GLY A O 1
ATOM 1904 N N . GLY A 1 285 ? -47.717 -16.953 69.003 1.00 51.78 285 GLY A N 1
ATOM 1905 C CA . GLY A 1 285 ? -49.024 -16.717 69.570 1.00 51.78 285 GLY A CA 1
ATOM 1906 C C . GLY A 1 285 ? -49.683 -15.620 68.762 1.00 51.78 285 GLY A C 1
ATOM 1907 O O . GLY A 1 285 ? -49.256 -14.469 68.748 1.00 51.78 285 GLY A O 1
ATOM 1908 N N . ASN A 1 286 ? -50.712 -16.046 68.051 1.00 50.09 286 ASN A N 1
ATOM 1909 C CA . ASN A 1 286 ? -51.767 -15.258 67.442 1.00 50.09 286 ASN A CA 1
ATOM 1910 C C . ASN A 1 286 ? -51.985 -13.892 68.156 1.00 50.09 286 ASN A C 1
ATOM 1912 O O . ASN A 1 286 ? -52.138 -13.893 69.379 1.00 50.09 286 ASN A O 1
ATOM 1916 N N . PRO A 1 287 ? -52.092 -12.751 67.445 1.00 51.75 287 PRO A N 1
ATOM 1917 C CA . PRO A 1 287 ? -52.297 -11.406 68.023 1.00 51.75 287 PRO A CA 1
ATOM 1918 C C . PRO A 1 287 ? -53.526 -11.237 68.945 1.00 51.75 287 PRO A C 1
ATOM 1920 O O . PRO A 1 287 ? -53.677 -10.219 69.615 1.00 51.75 287 PRO A O 1
ATOM 1923 N N . LEU A 1 288 ? -54.405 -12.239 69.026 1.00 57.28 288 LEU A N 1
ATOM 1924 C CA . LEU A 1 288 ? -55.496 -12.325 70.006 1.00 57.28 288 LEU A CA 1
ATOM 1925 C C . LEU A 1 288 ? -55.016 -12.646 71.438 1.00 57.28 288 LEU A C 1
ATOM 1927 O O . LEU A 1 288 ? -55.735 -12.361 72.397 1.00 57.28 288 LEU A O 1
ATOM 1931 N N . GLY A 1 289 ? -53.823 -13.228 71.603 1.00 55.78 289 GLY A N 1
ATOM 1932 C CA . GLY A 1 289 ? -53.252 -13.591 72.906 1.00 55.78 289 GLY A CA 1
ATOM 1933 C C . GLY A 1 289 ? -52.902 -12.372 73.758 1.00 55.78 289 GLY A C 1
ATOM 1934 O O . GLY A 1 289 ? -53.328 -12.288 74.904 1.00 55.78 289 GLY A O 1
ATOM 1935 N N . THR A 1 290 ? -52.253 -11.362 73.169 1.00 58.22 290 THR A N 1
ATOM 1936 C CA . THR A 1 290 ? -51.938 -10.084 73.838 1.00 58.22 290 THR A CA 1
ATOM 1937 C C . THR A 1 290 ? -53.196 -9.362 74.294 1.00 58.22 290 THR A C 1
ATOM 1939 O O . THR A 1 290 ? -53.241 -8.816 75.392 1.00 58.22 290 THR A O 1
ATOM 1942 N N . VAL A 1 291 ? -54.239 -9.365 73.458 1.00 55.66 291 VAL A N 1
ATOM 1943 C CA . VAL A 1 291 ? -55.528 -8.749 73.795 1.00 55.66 291 VAL A CA 1
ATOM 1944 C C . VAL A 1 291 ? -56.192 -9.502 74.950 1.00 55.66 291 VAL A C 1
ATOM 1946 O O . VAL A 1 291 ? -56.742 -8.873 75.851 1.00 55.66 291 VAL A O 1
ATOM 1949 N N . THR A 1 292 ? -56.089 -10.833 74.973 1.00 56.38 292 THR A N 1
ATOM 1950 C CA . THR A 1 292 ? -56.631 -11.665 76.058 1.00 56.38 292 THR A CA 1
ATOM 1951 C C . THR A 1 292 ? -55.871 -11.458 77.369 1.00 56.38 292 THR A C 1
ATOM 1953 O O . THR A 1 292 ? -56.509 -11.352 78.412 1.00 56.38 292 THR A O 1
ATOM 1956 N N . ASP A 1 293 ? -54.546 -11.308 77.332 1.00 58.00 293 ASP A N 1
ATOM 1957 C CA . ASP A 1 293 ? -53.728 -11.035 78.521 1.00 58.00 293 ASP A CA 1
ATOM 1958 C C . ASP A 1 293 ? -53.944 -9.615 79.065 1.00 58.00 293 ASP A C 1
ATOM 1960 O O . ASP A 1 293 ? -54.017 -9.420 80.278 1.00 58.00 293 ASP A O 1
ATOM 1964 N N . ILE A 1 294 ? -54.134 -8.620 78.191 1.00 68.12 294 ILE A N 1
ATOM 1965 C CA . ILE A 1 294 ? -54.490 -7.253 78.598 1.00 68.12 294 ILE A CA 1
ATOM 1966 C C . ILE A 1 294 ? -55.889 -7.229 79.231 1.00 68.12 294 ILE A C 1
ATOM 1968 O O . ILE A 1 294 ? -56.069 -6.647 80.301 1.00 68.12 294 ILE A O 1
ATOM 1972 N N . ILE A 1 295 ? -56.880 -7.896 78.625 1.00 65.38 295 ILE A N 1
ATOM 1973 C CA . ILE A 1 295 ? -58.234 -7.992 79.194 1.00 65.38 295 ILE A CA 1
ATOM 1974 C C . ILE A 1 295 ? -58.219 -8.810 80.493 1.00 65.38 295 ILE A C 1
ATOM 1976 O O . ILE A 1 295 ? -58.863 -8.419 81.465 1.00 65.38 295 ILE A O 1
ATOM 1980 N N . GLY A 1 296 ? -57.457 -9.901 80.556 1.00 64.69 296 GLY A N 1
ATOM 1981 C CA . GLY A 1 296 ? -57.297 -10.738 81.745 1.00 64.69 296 GLY A CA 1
ATOM 1982 C C . GLY A 1 296 ? -56.633 -9.992 82.903 1.00 64.69 296 GLY A C 1
ATOM 1983 O O . GLY A 1 296 ? -57.120 -10.056 84.030 1.00 64.69 296 GLY A O 1
ATOM 1984 N N . GLY A 1 297 ? -55.589 -9.209 82.623 1.00 65.81 297 GLY A N 1
ATOM 1985 C CA . GLY A 1 297 ? -54.918 -8.350 83.600 1.00 65.81 297 GLY A CA 1
ATOM 1986 C C . GLY A 1 297 ? -55.810 -7.219 84.116 1.00 65.81 297 GLY A C 1
ATOM 1987 O O . GLY A 1 297 ? -55.868 -6.982 85.321 1.00 65.81 297 GLY A O 1
ATOM 1988 N N . VAL A 1 298 ? -56.576 -6.567 83.234 1.00 63.62 298 VAL A N 1
ATOM 1989 C CA . VAL A 1 298 ? -57.544 -5.523 83.621 1.00 63.62 298 VAL A CA 1
ATOM 1990 C C . VAL A 1 298 ? -58.704 -6.113 84.430 1.00 63.62 298 VAL A C 1
ATOM 1992 O O . VAL A 1 298 ? -59.088 -5.550 85.454 1.00 63.62 298 VAL A O 1
ATOM 1995 N N . THR A 1 299 ? -59.221 -7.282 84.048 1.00 59.34 299 THR A N 1
ATOM 1996 C CA . THR A 1 299 ? -60.294 -7.967 84.791 1.00 59.34 299 THR A CA 1
ATOM 1997 C C . THR A 1 299 ? -59.795 -8.471 86.149 1.00 59.34 299 THR A C 1
ATOM 1999 O O . THR A 1 299 ? -60.507 -8.359 87.145 1.00 59.34 299 THR A O 1
ATOM 2002 N N . GLY A 1 300 ? -58.551 -8.954 86.228 1.00 60.16 300 GLY A N 1
ATOM 2003 C CA . GLY A 1 300 ? -57.902 -9.356 87.478 1.00 60.16 300 GLY A CA 1
ATOM 2004 C C . GLY A 1 300 ? -57.644 -8.183 88.428 1.00 60.16 300 GLY A C 1
ATOM 2005 O O . GLY A 1 300 ? -57.884 -8.305 89.628 1.00 60.16 300 GLY A O 1
ATOM 2006 N N . ALA A 1 301 ? -57.242 -7.022 87.906 1.00 56.81 301 ALA A N 1
ATOM 2007 C CA . ALA A 1 301 ? -57.074 -5.806 88.701 1.00 56.81 301 ALA A CA 1
ATOM 2008 C C . ALA A 1 301 ? -58.415 -5.274 89.245 1.00 56.81 301 ALA A C 1
ATOM 2010 O O . ALA A 1 301 ? -58.488 -4.839 90.393 1.00 56.81 301 ALA A O 1
ATOM 2011 N N . ILE A 1 302 ? -59.496 -5.365 88.463 1.00 58.53 302 ILE A N 1
ATOM 2012 C CA . ILE A 1 302 ? -60.847 -4.961 88.891 1.00 58.53 302 ILE A CA 1
ATOM 2013 C C . ILE A 1 302 ? -61.445 -5.973 89.891 1.00 58.53 302 ILE A C 1
ATOM 2015 O O . ILE A 1 302 ? -62.078 -5.574 90.871 1.00 58.53 302 ILE A O 1
ATOM 2019 N N . GLY A 1 303 ? -61.194 -7.273 89.703 1.00 57.78 303 GLY A N 1
ATOM 2020 C CA . GLY A 1 303 ? -61.583 -8.324 90.651 1.00 57.78 303 GLY A CA 1
ATOM 2021 C C . GLY A 1 303 ? -60.817 -8.260 91.979 1.00 57.78 303 GLY A C 1
ATOM 2022 O O . GLY A 1 303 ? -61.383 -8.540 93.033 1.00 57.78 303 GLY A O 1
ATOM 2023 N N . GLY A 1 304 ? -59.556 -7.818 91.959 1.00 57.28 304 GLY A N 1
ATOM 2024 C CA . GLY A 1 304 ? -58.753 -7.603 93.168 1.00 57.28 304 GLY A CA 1
ATOM 2025 C C . GLY A 1 304 ? -59.221 -6.420 94.023 1.00 57.28 304 GLY A C 1
ATOM 2026 O O . GLY A 1 304 ? -59.112 -6.469 95.245 1.00 57.28 304 GLY A O 1
ATOM 2027 N N . VAL A 1 305 ? -59.805 -5.383 93.411 1.00 54.06 305 VAL A N 1
ATOM 2028 C CA . VAL A 1 305 ? -60.329 -4.196 94.119 1.00 54.06 305 VAL A CA 1
ATOM 2029 C C . VAL A 1 305 ? -61.683 -4.455 94.803 1.00 54.06 305 VAL A C 1
ATOM 2031 O O . VAL A 1 305 ? -62.063 -3.717 95.706 1.00 54.06 305 VAL A O 1
ATOM 2034 N N . THR A 1 306 ? -62.398 -5.525 94.444 1.00 56.09 306 THR A N 1
ATOM 2035 C CA . THR A 1 306 ? -63.678 -5.907 95.077 1.00 56.09 306 THR A CA 1
ATOM 2036 C C . THR A 1 306 ? -63.554 -7.017 96.130 1.00 56.09 306 THR A C 1
ATOM 2038 O O . THR A 1 306 ? -64.536 -7.319 96.803 1.00 56.09 306 THR A O 1
ATOM 2041 N N . GLY A 1 307 ? -62.362 -7.598 96.316 1.00 55.22 307 GLY A N 1
ATOM 2042 C CA . GLY A 1 307 ? -62.116 -8.721 97.233 1.00 55.22 307 GLY A CA 1
ATOM 2043 C C . GLY A 1 307 ? -61.395 -8.385 98.546 1.00 55.22 307 GLY A C 1
ATOM 2044 O O . GLY A 1 307 ? -61.037 -9.307 99.274 1.00 55.22 307 GLY A O 1
ATOM 2045 N N . GLY A 1 308 ? -61.150 -7.108 98.849 1.00 53.28 308 GLY A N 1
ATOM 2046 C CA . GLY A 1 308 ? -60.438 -6.680 100.058 1.00 53.28 308 GLY A CA 1
ATOM 2047 C C . GLY A 1 308 ? -61.213 -5.636 100.856 1.00 53.28 308 GLY A C 1
ATOM 2048 O O . GLY A 1 308 ? -60.910 -4.449 100.757 1.00 53.28 308 GLY A O 1
ATOM 2049 N N . ALA A 1 309 ? -62.195 -6.086 101.636 1.00 47.09 309 ALA A N 1
ATOM 2050 C CA . ALA A 1 309 ? -62.788 -5.368 102.765 1.00 47.09 309 ALA A CA 1
ATOM 2051 C C . ALA A 1 309 ? -62.825 -6.309 103.972 1.00 47.09 309 ALA A C 1
ATOM 2053 O O . ALA A 1 309 ? -63.128 -7.506 103.757 1.00 47.09 309 ALA A O 1
#

Radius of gyration: 74.03 Å; chains: 1; bounding box: 166×56×211 Å

Sequence (309 aa):
MFLLKNLVSSITKVTQDLGNVVSVNPVVNTGSPVNVNVSDINIANGNVSTSGLLSNVLSTVTNTVSHATTGLVSDVVGTVTGTAGSTNPLGTITNVVGGLTGGVTGGSPVGGLTNVIGGVTGAIGGVTGGATGSNPVGTVTDIIGGVTGGVVGGGTSPLAPVVNVVQSGIDVLQGVESLKTSIINTGINTVADTVVGVLPQTEHPVTDIAHLGTLTFETSRDTVNGALETVSHLVGGDIQGATQSATGILGTLVHNGSTATGILTDILGGVTGAIGGVTGGTTGGNPLGTVTDIIGGVTGAIGGVTGGA

Secondary structure (DSSP, 8-state):
-HHHHHHHHHHHHHHHHHHHHT-------SSS-----GGG-EEETTEEE-HHHHHHHHHHHHHHHHHHHHHHHHHHHHHHH--TTS--HHHHHHHHHHHHHHTTTTT-HHHHHHHHHHHHHHHHHHHHT-TTS--HHHHHHHHHHHHHH--SSSPPPTTHHHHHHHHHHHHHHHHHHHHHHHHHHHHHHHHHHHHHH-----HHHHHHHHHHHHHHHHHHHHHHHHHHHHHHHHHTT-HHHHHHHHHHHHHHHHHHHHHHHHHHHHHHHHHHHHHHHHT-TTSS--THHHHHHHHHHHHHHHHHHTS--

Foldseek 3Di:
DVVVVVVVVVVVVVVVVVVVVLPDADDDDDPDDPRPDSVQFDDDPNDTDCVVVVVVVVVVCCVVCVCVVVVVVVVVCCQQVHDPPDDHPVNVVCVVVCLQVVCVVPPHVVVVVVVVVVVVVVVVCLCVDDPPHQNVVNVVVVVVCQQVPVDPDPGDHPCNVVVVVVVVVVVVVVVVVVVVVVCVVVVVVCCVCDVVPDDDDDPFLVVLVVVLVVLVVVLVVLLVVLCVQLVVCVVVVNNVSNVVSVVVNVVSCVVSVVVSVVSVCRNVVVVCVVVCVVQDPPDPDDSVVVVVVVVVVVVVVVVVVVPDD